Protein AF-A0A3A4XNM7-F1 (afdb_monomer_lite)

Sequence (216 aa):
MWVRCLLYPAILFLLSFQPPPALSQSRPKYLTEPGVKWNNGRLSGELKDVPVSGVLRDLLQGRDFGCTVSGVLPGNISLRFENITSEELIRKIIRNNRYNYTLIVGGADSANGGVAAVSELTIYQGEAIVRFTRVPARIERPLRQSSMTGEPSFNYANDNQAVQTSKAPPADIEQLDQEIKSFIDQMLASGKISREEYQQILAEMNRDKNGPSTSP

pLDDT: mean 73.26, std 18.32, range [37.62, 95.25]

Foldseek 3Di:
DPPPPPPPVVVVVVVVPPPDPPPPLPQLDQCPPPQWDDDPQFIFGWGDFAFLVSLLQNLQDDPFKHKDKDFDDDDTDTDGDDRHHSVRVNVVSCVVVVWDKDWDFDDPCVVVVDDGRTQKIWTDDPPTIMIIGIDGRPPPPPPPPPPDDDDDDDDDPDPPPPPPPPDDDDPDPVVVVVVVLVVLVVCVVVVVDDPVRSVVVVVVVVCVVVDDPPDD

Radius of gyration: 24.98 Å; chains: 1; bounding box: 74×63×69 Å

Structure (mmCIF, N/CA/C/O backbone):
data_AF-A0A3A4XNM7-F1
#
_entry.id   AF-A0A3A4XNM7-F1
#
loop_
_atom_site.group_PDB
_atom_site.id
_atom_site.type_symbol
_atom_site.label_atom_id
_atom_site.label_alt_id
_atom_site.label_comp_id
_atom_site.label_asym_id
_atom_site.label_entity_id
_atom_site.label_seq_id
_atom_site.pdbx_PDB_ins_code
_atom_site.Cartn_x
_atom_site.Cartn_y
_atom_site.Cartn_z
_atom_site.occupancy
_atom_site.B_iso_or_equiv
_atom_site.auth_seq_id
_atom_site.auth_comp_id
_atom_site.auth_asym_id
_atom_site.auth_atom_id
_atom_site.pdbx_PDB_model_num
ATOM 1 N N . MET A 1 1 ? -56.415 5.582 -29.178 1.00 51.69 1 MET A N 1
ATOM 2 C CA . MET A 1 1 ? -55.905 5.003 -27.912 1.00 51.69 1 MET A CA 1
ATOM 3 C C . MET A 1 1 ? -54.624 4.171 -28.128 1.00 51.69 1 MET A C 1
ATOM 5 O O . MET A 1 1 ? -54.488 3.117 -27.534 1.00 51.69 1 MET A O 1
ATOM 9 N N . TRP A 1 2 ? -53.674 4.637 -28.961 1.00 51.91 2 TRP A N 1
ATOM 10 C CA . TRP A 1 2 ? -52.520 3.832 -29.431 1.00 51.91 2 TRP A CA 1
ATOM 11 C C . TRP A 1 2 ? -51.164 4.574 -29.399 1.00 51.91 2 TRP A C 1
ATOM 13 O O . TRP A 1 2 ? -50.185 4.103 -29.958 1.00 51.91 2 TRP A O 1
ATOM 23 N N . VAL A 1 3 ? -51.075 5.736 -28.741 1.00 52.75 3 VAL A N 1
ATOM 24 C CA . VAL A 1 3 ? -49.868 6.600 -28.796 1.00 52.75 3 VAL A CA 1
ATOM 25 C C . VAL A 1 3 ? -48.982 6.473 -27.541 1.00 52.75 3 VAL A C 1
ATOM 27 O O . VAL A 1 3 ? -47.909 7.056 -27.467 1.00 52.75 3 VAL A O 1
ATOM 30 N N . ARG A 1 4 ? -49.374 5.671 -26.540 1.00 51.44 4 ARG A N 1
ATOM 31 C CA . ARG A 1 4 ? -48.647 5.573 -25.255 1.00 51.44 4 ARG A CA 1
ATOM 32 C C . ARG A 1 4 ? -47.656 4.406 -25.139 1.00 51.44 4 ARG A C 1
ATOM 34 O O . ARG A 1 4 ? -46.969 4.320 -24.130 1.00 51.44 4 ARG A O 1
ATOM 41 N N . CYS A 1 5 ? -47.526 3.549 -26.153 1.00 53.94 5 CYS A N 1
ATOM 42 C CA . CYS A 1 5 ? -46.684 2.343 -26.066 1.00 53.94 5 CYS A CA 1
ATOM 43 C C . CYS A 1 5 ? -45.264 2.483 -26.643 1.00 53.94 5 CYS A C 1
ATOM 45 O O . CYS A 1 5 ? -44.467 1.568 -26.475 1.00 53.94 5 CYS A O 1
ATOM 47 N N . LEU A 1 6 ? -44.909 3.606 -27.280 1.00 53.19 6 LEU A N 1
ATOM 48 C CA . LEU A 1 6 ? -43.597 3.762 -27.937 1.00 53.19 6 LEU A CA 1
ATOM 49 C C . LEU A 1 6 ? -42.540 4.521 -27.115 1.00 53.19 6 LEU A C 1
ATOM 51 O O . LEU A 1 6 ? -41.390 4.594 -27.533 1.00 53.19 6 LEU A O 1
ATOM 55 N N . LEU A 1 7 ? -42.883 5.049 -25.935 1.00 55.75 7 LEU A N 1
ATOM 56 C CA . LEU A 1 7 ? -41.939 5.811 -25.099 1.00 55.75 7 LEU A CA 1
ATOM 57 C C . LEU A 1 7 ? -41.065 4.943 -24.176 1.00 55.75 7 LEU A C 1
ATOM 59 O O . LEU A 1 7 ? -40.002 5.383 -23.752 1.00 55.75 7 LEU A O 1
ATOM 63 N N . TYR A 1 8 ? -41.468 3.702 -23.891 1.00 61.66 8 TYR A N 1
ATOM 64 C CA . TYR A 1 8 ? -40.731 2.817 -22.981 1.00 61.66 8 TYR A CA 1
ATOM 65 C C . TYR A 1 8 ? -39.382 2.280 -23.508 1.00 61.66 8 TYR A C 1
ATOM 67 O O . TYR A 1 8 ? -38.420 2.291 -22.737 1.00 61.66 8 TYR A O 1
ATOM 75 N N . PRO A 1 9 ? -39.234 1.847 -24.778 1.00 66.69 9 PRO A N 1
ATOM 76 C CA . PRO A 1 9 ? -37.955 1.293 -25.233 1.00 66.69 9 PRO A CA 1
ATOM 77 C C . PRO A 1 9 ? -36.853 2.357 -25.357 1.00 66.69 9 PRO A C 1
ATOM 79 O O . PRO A 1 9 ? -35.683 2.054 -25.138 1.00 66.69 9 PRO A O 1
ATOM 82 N N . ALA A 1 10 ? -37.212 3.617 -25.630 1.00 62.28 10 ALA A N 1
ATOM 83 C CA . ALA A 1 10 ? -36.247 4.713 -25.732 1.00 62.28 10 ALA A CA 1
ATOM 84 C C . ALA A 1 10 ? -35.588 5.054 -24.380 1.00 62.28 10 ALA A C 1
ATOM 86 O O . ALA A 1 10 ? -34.398 5.359 -24.330 1.00 62.28 10 ALA A O 1
ATOM 87 N N . ILE A 1 11 ? -36.335 4.953 -23.275 1.00 68.31 11 ILE A N 1
ATOM 88 C CA . ILE A 1 11 ? -35.819 5.229 -21.924 1.00 68.31 11 ILE A CA 1
ATOM 89 C C . ILE A 1 11 ? -34.901 4.093 -21.443 1.00 68.31 11 ILE A C 1
ATOM 91 O O . ILE A 1 11 ? -33.865 4.359 -20.834 1.00 68.31 11 ILE A O 1
ATOM 95 N N . LEU A 1 12 ? -35.222 2.835 -21.768 1.00 66.06 12 LEU A N 1
ATOM 96 C CA . LEU A 1 12 ? -34.361 1.686 -21.453 1.00 66.06 12 LEU A CA 1
ATOM 97 C C . LEU A 1 12 ? -33.025 1.728 -22.212 1.00 66.06 12 LEU A C 1
ATOM 99 O O . LEU A 1 12 ? -31.990 1.413 -21.630 1.00 66.06 12 LEU A O 1
ATOM 103 N N . PHE A 1 13 ? -33.022 2.187 -23.468 1.00 67.50 13 PHE A N 1
ATOM 104 C CA . PHE A 1 13 ? -31.788 2.341 -24.248 1.00 67.50 13 PHE A CA 1
ATOM 105 C C . PHE A 1 13 ? -30.878 3.463 -23.706 1.00 67.50 13 PHE A C 1
ATOM 107 O O . PHE A 1 13 ? -29.655 3.321 -23.676 1.00 67.50 13 PHE A O 1
ATOM 114 N N . LEU A 1 14 ? -31.461 4.551 -23.190 1.00 61.03 14 LEU A N 1
ATOM 115 C CA . LEU A 1 14 ? -30.715 5.633 -22.531 1.00 61.03 14 LEU A CA 1
ATOM 116 C C . LEU A 1 14 ? -30.108 5.212 -21.181 1.00 61.03 14 LEU A C 1
ATOM 118 O O . LEU A 1 14 ? -29.030 5.685 -20.831 1.00 61.03 14 LEU A O 1
ATOM 122 N N . LEU A 1 15 ? -30.743 4.290 -20.450 1.00 57.72 15 LEU A N 1
ATOM 123 C CA . LEU A 1 15 ? -30.201 3.752 -19.193 1.00 57.72 15 LEU A CA 1
ATOM 124 C C . LEU A 1 15 ? -29.065 2.738 -19.405 1.00 57.72 15 LEU A C 1
ATOM 126 O O . LEU A 1 15 ? -28.211 2.606 -18.532 1.00 57.72 15 LEU A O 1
ATOM 130 N N . SER A 1 16 ? -28.999 2.065 -20.560 1.00 60.78 16 SER A N 1
ATOM 131 C CA . SER A 1 16 ? -27.875 1.170 -20.892 1.00 60.78 16 SER A CA 1
ATOM 132 C C . SER A 1 16 ? -26.581 1.896 -21.279 1.00 60.78 16 SER A C 1
ATOM 134 O O . SER A 1 16 ? -25.519 1.282 -21.292 1.00 60.78 16 SER A O 1
ATOM 136 N N . PHE A 1 17 ? -26.651 3.204 -21.546 1.00 55.28 17 PHE A N 1
ATOM 137 C CA . PHE A 1 17 ? -25.495 4.063 -21.815 1.00 55.28 17 PHE A CA 1
ATOM 138 C C . PHE A 1 17 ? -25.026 4.807 -20.557 1.00 55.28 17 PHE A C 1
ATOM 140 O O . PHE A 1 17 ? -24.611 5.963 -20.629 1.00 55.28 17 PHE A O 1
ATOM 147 N N . GLN A 1 18 ? -25.060 4.167 -19.385 1.00 57.34 18 GLN A N 1
ATOM 148 C CA . GLN A 1 18 ? -24.219 4.661 -18.300 1.00 57.34 18 GLN A CA 1
ATOM 149 C C . GLN A 1 18 ? -22.763 4.402 -18.702 1.00 57.34 18 GLN A C 1
ATOM 151 O O . GLN A 1 18 ? -22.382 3.236 -18.846 1.00 57.34 18 GLN A O 1
ATOM 156 N N . PRO A 1 19 ? -21.946 5.449 -18.937 1.00 55.34 19 PRO A N 1
ATOM 157 C CA . PRO A 1 19 ? -20.526 5.238 -19.144 1.00 55.34 19 PRO A CA 1
ATOM 158 C C . PRO A 1 19 ? -19.999 4.453 -17.937 1.00 55.34 19 PRO A C 1
ATOM 160 O O . PRO A 1 19 ? -20.426 4.736 -16.809 1.00 55.34 19 PRO A O 1
ATOM 163 N N . PRO A 1 20 ? -19.113 3.458 -18.143 1.00 55.62 20 PRO A N 1
ATOM 164 C CA . PRO A 1 20 ? -18.483 2.772 -17.026 1.00 55.62 20 PRO A CA 1
ATOM 165 C C . PRO A 1 20 ? -17.928 3.846 -16.089 1.00 55.62 20 PRO A C 1
ATOM 167 O O . PRO A 1 20 ? -17.399 4.843 -16.596 1.00 55.62 20 PRO A O 1
ATOM 170 N N . PRO A 1 21 ? -18.096 3.704 -14.760 1.00 52.91 21 PRO A N 1
ATOM 171 C CA . PRO A 1 21 ? -17.616 4.700 -13.820 1.00 52.91 21 PRO A CA 1
ATOM 172 C C . PRO A 1 21 ? -16.164 4.957 -14.177 1.00 52.91 21 PRO A C 1
ATOM 174 O O . PRO A 1 21 ? -15.343 4.037 -14.124 1.00 52.91 21 PRO A O 1
ATOM 177 N N . ALA A 1 22 ? -15.883 6.176 -14.647 1.00 45.38 22 ALA A N 1
ATOM 178 C CA . ALA A 1 22 ? -14.532 6.565 -14.976 1.00 45.38 22 ALA A CA 1
ATOM 179 C C . ALA A 1 22 ? -13.716 6.208 -13.740 1.00 45.38 22 ALA A C 1
ATOM 181 O O . ALA A 1 22 ? -14.057 6.647 -12.636 1.00 45.38 22 ALA A O 1
ATOM 182 N N . LEU A 1 23 ? -12.715 5.340 -13.909 1.00 44.72 23 LEU A N 1
ATOM 183 C CA . LEU A 1 23 ? -11.702 5.106 -12.895 1.00 44.72 23 LEU A CA 1
ATOM 184 C C . LEU A 1 23 ? -11.065 6.471 -12.677 1.00 44.72 23 LEU A C 1
ATOM 186 O O . LEU A 1 23 ? -10.155 6.867 -13.400 1.00 44.72 23 LEU A O 1
ATOM 190 N N . SER A 1 24 ? -11.647 7.233 -11.752 1.00 43.12 24 SER A N 1
ATOM 191 C CA . SER A 1 24 ? -11.157 8.513 -11.302 1.00 43.12 24 SER A CA 1
ATOM 192 C C . SER A 1 24 ? -9.775 8.201 -10.778 1.00 43.12 24 SER A C 1
ATOM 194 O O . SER A 1 24 ? -9.617 7.647 -9.689 1.00 43.12 24 SER A O 1
ATOM 196 N N . GLN A 1 25 ? -8.774 8.453 -11.617 1.00 50.94 25 GLN A N 1
ATOM 197 C CA . GLN A 1 25 ? -7.388 8.491 -11.210 1.00 50.94 25 GLN A CA 1
ATOM 198 C C . GLN A 1 25 ? -7.314 9.672 -10.249 1.00 50.94 25 GLN A C 1
ATOM 200 O O . GLN A 1 25 ? -7.056 10.807 -10.651 1.00 50.94 25 GLN A O 1
ATOM 205 N N . SER A 1 26 ? -7.674 9.427 -8.986 1.00 55.38 26 SER A N 1
ATOM 206 C CA . SER A 1 26 ? -7.641 10.439 -7.948 1.00 55.38 26 SER A CA 1
ATOM 207 C C . SER A 1 26 ? -6.203 10.901 -7.887 1.00 55.38 26 SER A C 1
ATOM 209 O O . SER A 1 26 ? -5.325 10.101 -7.571 1.00 55.38 26 SER A O 1
ATOM 211 N N . ARG A 1 27 ? -5.933 12.149 -8.273 1.00 62.84 27 ARG A N 1
ATOM 212 C CA . ARG A 1 27 ? -4.597 12.714 -8.090 1.00 62.84 27 ARG A CA 1
ATOM 213 C C . ARG A 1 27 ? -4.211 12.525 -6.619 1.00 62.84 27 ARG A C 1
ATOM 215 O O . ARG A 1 27 ? -5.101 12.688 -5.776 1.00 62.84 27 ARG A O 1
ATOM 222 N N . PRO A 1 28 ? -2.948 12.170 -6.322 1.00 70.44 28 PRO A N 1
ATOM 223 C CA . PRO A 1 28 ? -2.504 12.017 -4.944 1.00 70.44 28 PRO A CA 1
ATOM 224 C C . PRO A 1 28 ? -2.854 13.304 -4.211 1.00 70.44 28 PRO A C 1
ATOM 226 O O . PRO A 1 28 ? -2.508 14.376 -4.693 1.00 70.44 28 PRO A O 1
ATOM 229 N N . LYS A 1 29 ? -3.646 13.210 -3.145 1.00 81.62 29 LYS A N 1
ATOM 230 C CA . LYS A 1 29 ? -4.265 14.378 -2.503 1.00 81.62 29 LYS A CA 1
ATOM 231 C C . LYS A 1 29 ? -3.361 14.954 -1.420 1.00 81.62 29 LYS A C 1
ATOM 233 O O . LYS A 1 29 ? -3.251 16.168 -1.286 1.00 81.62 29 LYS A O 1
ATOM 238 N N . TYR A 1 30 ? -2.719 14.071 -0.669 1.00 83.94 30 TYR A N 1
ATOM 239 C CA . TYR A 1 30 ? -1.989 14.364 0.556 1.00 83.94 30 TYR A CA 1
ATOM 240 C C . TYR A 1 30 ? -0.495 14.582 0.302 1.00 83.94 30 TYR A C 1
ATOM 242 O O . TYR A 1 30 ? 0.150 15.349 1.009 1.00 83.94 30 TYR A O 1
ATOM 250 N N . LEU A 1 31 ? 0.065 13.959 -0.741 1.00 82.88 31 LEU A N 1
ATOM 251 C CA . LEU A 1 31 ? 1.466 14.171 -1.140 1.00 82.88 31 LEU A CA 1
ATOM 252 C C . LEU A 1 31 ? 1.678 15.367 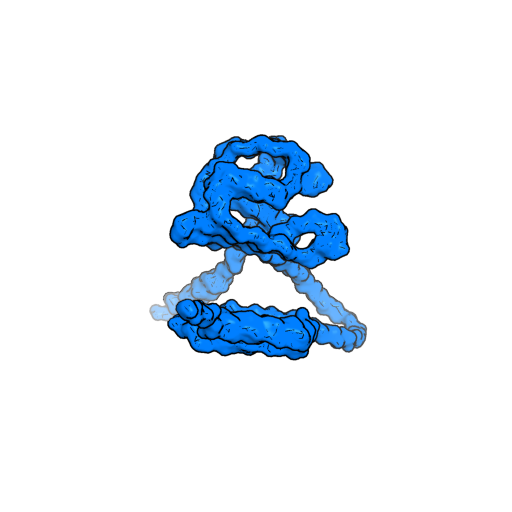-2.083 1.00 82.88 31 LEU A C 1
ATOM 254 O O . LEU A 1 31 ? 2.819 15.669 -2.428 1.00 82.88 31 LEU A O 1
ATOM 258 N N . THR A 1 32 ? 0.605 16.034 -2.516 1.00 77.69 32 THR A N 1
ATOM 259 C CA . THR A 1 32 ? 0.660 17.273 -3.319 1.00 77.69 32 THR A CA 1
ATOM 260 C C . THR A 1 32 ? 0.454 18.541 -2.500 1.00 77.69 32 THR A C 1
ATOM 262 O O . THR A 1 32 ? 0.451 19.637 -3.061 1.00 77.69 32 THR A O 1
ATOM 265 N N . GLU A 1 33 ? 0.248 18.421 -1.189 1.00 74.31 33 GLU A N 1
ATOM 266 C CA . GLU A 1 33 ? 0.142 19.586 -0.317 1.00 74.31 33 GLU A CA 1
ATOM 267 C C . GLU A 1 33 ? 1.462 20.382 -0.313 1.00 74.31 33 GLU A C 1
ATOM 269 O O . GLU A 1 33 ? 2.540 19.791 -0.416 1.00 74.31 33 GLU A O 1
ATOM 274 N N . PRO A 1 34 ? 1.420 21.722 -0.163 1.00 67.12 34 PRO A N 1
ATOM 275 C CA . PRO A 1 34 ? 2.598 22.594 -0.279 1.00 67.12 34 PRO A CA 1
ATOM 276 C C . PRO A 1 34 ? 3.739 22.268 0.708 1.00 67.12 34 PRO A C 1
ATOM 278 O O . PRO A 1 34 ? 4.852 22.774 0.554 1.00 67.12 34 PRO A O 1
ATOM 281 N N . GLY A 1 35 ? 3.479 21.424 1.711 1.00 79.62 35 GLY A N 1
ATOM 282 C CA . GLY A 1 35 ? 4.457 20.941 2.684 1.00 79.62 35 GLY A CA 1
ATOM 283 C C . GLY A 1 35 ? 5.289 19.730 2.246 1.00 79.62 35 GLY A C 1
ATOM 284 O O . GLY A 1 35 ? 6.264 19.424 2.931 1.00 79.62 35 GLY A O 1
ATOM 285 N N . VAL A 1 36 ? 4.956 19.050 1.141 1.00 87.44 36 VAL A N 1
ATOM 286 C CA . VAL A 1 36 ? 5.667 17.845 0.675 1.00 87.44 36 VAL A CA 1
ATOM 287 C C . VAL A 1 36 ? 6.382 18.126 -0.645 1.00 87.44 36 VAL A C 1
ATOM 289 O O . VAL A 1 36 ? 5.785 18.558 -1.627 1.00 87.44 36 VAL A O 1
ATOM 292 N N . LYS A 1 37 ? 7.693 17.877 -0.675 1.00 90.06 37 LYS A N 1
ATOM 293 C CA . LYS A 1 37 ? 8.552 18.080 -1.845 1.00 90.06 37 LYS A CA 1
ATOM 294 C C . LYS A 1 37 ? 9.144 16.758 -2.308 1.00 90.06 37 LYS A C 1
ATOM 296 O O . LYS A 1 37 ? 9.677 15.994 -1.504 1.00 90.06 37 LYS A O 1
ATOM 301 N N . TRP A 1 38 ? 9.097 16.545 -3.618 1.00 86.00 38 TRP A N 1
ATOM 302 C CA . TRP A 1 38 ? 9.777 15.450 -4.300 1.00 86.00 38 TRP A CA 1
ATOM 303 C C . TRP A 1 38 ? 11.092 15.945 -4.895 1.00 86.00 38 TRP A C 1
ATOM 305 O O . TRP A 1 38 ? 11.098 16.879 -5.694 1.00 86.00 38 TRP A O 1
ATOM 315 N N . ASN A 1 39 ? 12.201 15.310 -4.527 1.00 86.50 39 ASN A N 1
ATOM 316 C CA . ASN A 1 39 ? 13.520 15.583 -5.084 1.00 86.50 39 ASN A CA 1
ATOM 317 C C . ASN A 1 39 ? 14.234 14.259 -5.374 1.00 86.50 39 ASN A C 1
ATOM 319 O O . ASN A 1 39 ? 14.470 13.478 -4.457 1.00 86.50 39 ASN A O 1
ATOM 323 N N . ASN A 1 40 ? 14.554 13.988 -6.643 1.00 85.69 40 ASN A N 1
ATOM 324 C CA . ASN A 1 40 ? 15.271 12.780 -7.075 1.00 85.69 40 ASN A CA 1
ATOM 325 C C . ASN A 1 40 ? 14.665 11.463 -6.542 1.00 85.69 40 ASN A C 1
ATOM 327 O O . ASN A 1 40 ? 15.377 10.589 -6.054 1.00 85.69 40 ASN A O 1
ATOM 331 N N . GLY A 1 41 ? 13.333 11.339 -6.581 1.00 82.25 41 GLY A N 1
ATOM 332 C CA . GLY A 1 41 ? 12.624 10.155 -6.073 1.00 82.25 41 GLY A CA 1
ATOM 333 C C . GLY A 1 41 ? 12.578 10.040 -4.544 1.00 82.25 41 GLY A C 1
ATOM 334 O O . GLY A 1 41 ? 12.110 9.029 -4.023 1.00 82.25 41 GLY A O 1
ATOM 335 N N . ARG A 1 42 ? 13.041 11.065 -3.822 1.00 89.50 42 ARG A N 1
ATOM 336 C CA . ARG A 1 42 ? 12.968 11.172 -2.366 1.00 89.50 42 ARG A CA 1
ATOM 337 C C . ARG A 1 42 ? 11.985 12.256 -1.945 1.00 89.50 42 ARG A C 1
ATOM 339 O O . ARG A 1 42 ? 11.752 13.232 -2.657 1.00 89.50 42 ARG A O 1
ATOM 346 N N . LEU A 1 43 ? 11.418 12.059 -0.769 1.00 91.00 43 LEU A N 1
ATOM 347 C CA . LEU A 1 43 ? 10.360 12.844 -0.163 1.00 91.00 43 LEU A CA 1
ATOM 348 C C . LEU A 1 43 ? 10.917 13.620 1.032 1.00 91.00 43 LEU A C 1
ATOM 350 O O . LEU A 1 43 ? 11.598 13.058 1.891 1.00 91.00 43 LEU A O 1
ATOM 354 N N . SER A 1 44 ? 10.580 14.901 1.117 1.00 94.12 44 SER A N 1
ATOM 355 C CA . SER A 1 44 ? 10.835 15.739 2.292 1.00 94.12 44 SER A CA 1
ATOM 356 C C . SER A 1 44 ? 9.587 16.541 2.615 1.00 94.12 44 SER A C 1
ATOM 358 O O . SER A 1 44 ? 8.987 17.124 1.713 1.00 94.12 44 SER A O 1
ATOM 360 N N . GLY A 1 45 ? 9.198 16.595 3.883 1.00 94.12 45 GLY A N 1
ATOM 361 C CA . GLY A 1 45 ? 8.008 17.326 4.288 1.00 94.12 45 GLY A CA 1
ATOM 362 C C . GLY A 1 45 ? 7.482 16.962 5.665 1.00 94.12 45 GLY A C 1
ATOM 363 O O . GLY A 1 45 ? 8.137 16.302 6.477 1.00 94.12 45 GLY A O 1
ATOM 364 N N . GLU A 1 46 ? 6.268 17.426 5.920 1.00 94.38 46 GLU A N 1
ATOM 365 C CA . GLU A 1 46 ? 5.531 17.160 7.145 1.00 94.38 46 GLU A CA 1
ATOM 366 C C . GLU A 1 46 ? 4.071 16.855 6.804 1.00 94.38 46 GLU A C 1
ATOM 368 O O . GLU A 1 46 ? 3.442 17.584 6.042 1.00 94.38 46 GLU A O 1
ATOM 373 N N . LEU A 1 47 ? 3.548 15.775 7.378 1.00 93.56 47 LEU A N 1
ATOM 374 C CA . LEU A 1 47 ? 2.131 15.426 7.367 1.00 93.56 47 LEU A CA 1
ATOM 375 C C . LEU A 1 47 ? 1.557 15.768 8.741 1.00 93.56 47 LEU A C 1
ATOM 377 O O . LEU A 1 47 ? 2.181 15.439 9.753 1.00 93.56 47 LEU A O 1
ATOM 381 N N . LYS A 1 48 ? 0.389 16.414 8.782 1.00 94.06 48 LYS A N 1
ATOM 382 C CA . LYS A 1 48 ? -0.309 16.788 10.021 1.00 94.06 48 LYS A CA 1
ATOM 383 C C . LYS A 1 48 ? -1.739 16.275 9.990 1.00 94.06 48 LYS A C 1
ATOM 385 O O . LYS A 1 48 ? -2.519 16.722 9.160 1.00 94.06 48 LYS A O 1
ATOM 390 N N . ASP A 1 49 ? -2.049 15.364 10.906 1.00 94.25 49 ASP A N 1
ATOM 391 C CA . ASP A 1 49 ? -3.387 14.803 11.111 1.00 94.25 49 ASP A CA 1
ATOM 3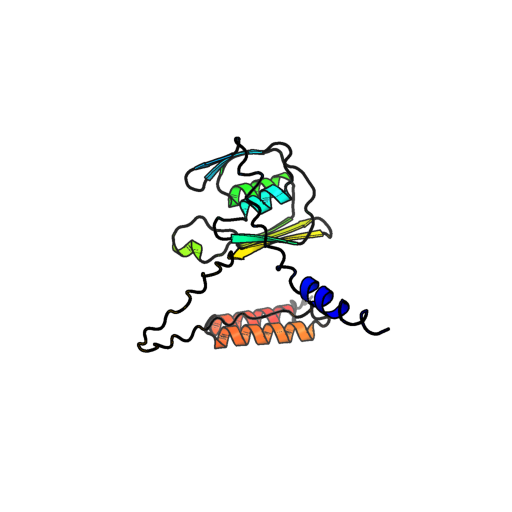92 C C . ASP A 1 49 ? -4.038 14.260 9.824 1.00 94.25 49 ASP A C 1
ATOM 394 O O . ASP A 1 49 ? -5.190 14.534 9.495 1.00 94.25 49 ASP A O 1
ATOM 398 N N . VAL A 1 50 ? -3.264 13.489 9.057 1.00 93.38 50 VAL A N 1
ATOM 399 C CA . VAL A 1 50 ? -3.686 12.984 7.744 1.00 93.38 50 VAL A CA 1
ATOM 400 C C . VAL A 1 50 ? -4.126 11.523 7.852 1.00 93.38 50 VAL A C 1
ATOM 402 O O . VAL A 1 50 ? -3.413 10.742 8.483 1.00 93.38 50 VAL A O 1
ATOM 405 N N . PRO A 1 51 ? -5.237 11.094 7.219 1.00 94.44 51 PRO A N 1
ATOM 406 C CA . PRO A 1 51 ? -5.662 9.697 7.255 1.00 94.44 51 PRO A CA 1
ATOM 407 C C . PRO A 1 51 ? -4.606 8.767 6.649 1.00 94.44 51 PRO A C 1
ATOM 409 O O . PRO A 1 51 ? -4.183 8.943 5.502 1.00 94.44 51 PRO A O 1
ATOM 412 N N . VAL A 1 52 ? -4.221 7.729 7.397 1.00 94.31 52 VAL A N 1
ATOM 413 C CA . VAL A 1 52 ? -3.148 6.799 7.004 1.00 94.31 52 VAL A CA 1
ATOM 414 C C . VAL A 1 52 ? -3.459 6.108 5.677 1.00 94.31 52 VAL A C 1
ATOM 416 O O . VAL A 1 52 ? -2.588 5.994 4.815 1.00 94.31 52 VAL A O 1
ATOM 419 N N . SER A 1 53 ? -4.711 5.686 5.484 1.00 92.56 53 SER A N 1
ATOM 420 C CA . SER A 1 53 ? -5.177 5.056 4.242 1.00 92.56 53 SER A CA 1
ATOM 421 C C . SER A 1 53 ? -4.957 5.936 3.011 1.00 92.56 53 SER A C 1
ATOM 423 O O . SER A 1 53 ? -4.578 5.431 1.955 1.00 92.56 53 SER A O 1
ATOM 425 N N . GLY A 1 54 ? -5.167 7.246 3.155 1.00 91.38 54 GLY A N 1
ATOM 426 C CA . GLY A 1 54 ? -4.961 8.229 2.100 1.00 91.38 54 GLY A CA 1
ATOM 427 C C . GLY A 1 54 ? -3.489 8.376 1.740 1.00 91.38 54 GLY A C 1
ATOM 428 O O . GLY A 1 54 ? -3.132 8.291 0.569 1.00 91.38 54 GLY A O 1
ATOM 429 N N . VAL A 1 55 ? -2.624 8.506 2.748 1.00 92.56 55 VAL A N 1
ATOM 430 C CA . VAL A 1 55 ? -1.173 8.626 2.538 1.00 92.56 55 VAL A CA 1
ATOM 431 C C . VAL A 1 55 ? -0.599 7.363 1.893 1.00 92.56 55 VAL A C 1
ATOM 433 O O . VAL A 1 55 ? 0.170 7.459 0.942 1.00 92.56 55 VAL A O 1
ATOM 436 N N . LEU A 1 56 ? -0.978 6.172 2.369 1.00 92.06 56 LEU A N 1
ATOM 437 C CA . LEU A 1 56 ? -0.501 4.909 1.795 1.00 92.06 56 LEU A CA 1
ATOM 438 C C . LEU A 1 56 ? -0.977 4.718 0.353 1.00 92.06 56 LEU A C 1
ATOM 440 O O . LEU A 1 56 ? -0.197 4.279 -0.489 1.00 92.06 56 LEU A O 1
ATOM 444 N N . ARG A 1 57 ? -2.227 5.091 0.052 1.00 90.38 57 ARG A N 1
ATOM 445 C CA . ARG A 1 57 ? -2.742 5.085 -1.320 1.00 90.38 57 ARG A CA 1
ATOM 446 C C . ARG A 1 57 ? -1.907 5.995 -2.217 1.00 90.38 57 ARG A C 1
ATOM 448 O O . ARG A 1 57 ? -1.460 5.537 -3.261 1.00 90.38 57 ARG A O 1
ATOM 455 N N . ASP A 1 58 ? -1.654 7.229 -1.788 1.00 89.50 58 ASP A N 1
ATOM 456 C CA . ASP A 1 58 ? -0.865 8.198 -2.553 1.00 89.50 58 ASP A CA 1
ATOM 457 C C . ASP A 1 58 ? 0.586 7.736 -2.765 1.00 89.50 58 ASP A C 1
ATOM 459 O O . ASP A 1 58 ? 1.153 7.970 -3.827 1.00 89.50 58 ASP A O 1
ATOM 463 N N . LEU A 1 59 ? 1.193 7.064 -1.778 1.00 88.56 59 LEU A N 1
ATOM 464 C CA . LEU A 1 59 ? 2.563 6.543 -1.884 1.00 88.56 59 LEU A CA 1
ATOM 465 C C . LEU A 1 59 ? 2.683 5.365 -2.853 1.00 88.56 59 LEU A C 1
ATOM 467 O O . LEU A 1 59 ? 3.729 5.192 -3.480 1.00 88.56 59 LEU A O 1
ATOM 471 N N . LEU A 1 60 ? 1.634 4.549 -2.957 1.00 86.56 60 LEU A N 1
ATOM 472 C CA . LEU A 1 60 ? 1.579 3.397 -3.859 1.00 86.56 60 LEU A CA 1
ATOM 473 C C . LEU A 1 60 ? 1.103 3.779 -5.267 1.00 86.56 60 LEU A C 1
ATOM 475 O O . LEU A 1 60 ? 1.399 3.077 -6.240 1.00 86.56 60 LEU A O 1
ATOM 479 N N . GLN A 1 61 ? 0.393 4.900 -5.389 1.00 81.44 61 GLN A N 1
ATOM 480 C CA . GLN A 1 61 ? -0.043 5.455 -6.659 1.00 81.44 61 GLN A CA 1
ATOM 481 C C . GLN A 1 61 ? 1.148 6.108 -7.379 1.00 81.44 61 GLN A C 1
ATOM 483 O O . GLN A 1 61 ? 1.591 7.208 -7.062 1.00 81.44 61 GLN A O 1
ATOM 488 N N . GLY A 1 62 ? 1.704 5.391 -8.357 1.00 69.19 62 GLY A N 1
ATOM 489 C CA . GLY A 1 62 ? 2.758 5.909 -9.232 1.00 69.19 62 GLY A CA 1
ATOM 490 C C . GLY A 1 62 ? 2.187 6.728 -10.392 1.00 69.19 62 GLY A C 1
ATOM 491 O O . GLY A 1 62 ? 0.980 6.725 -10.620 1.00 69.19 62 GLY A O 1
ATOM 492 N N . ARG A 1 63 ? 3.058 7.376 -11.184 1.00 62.31 63 ARG A N 1
ATOM 493 C CA . ARG A 1 63 ? 2.639 8.064 -12.427 1.00 62.31 63 ARG A CA 1
ATOM 494 C C . ARG A 1 63 ? 1.853 7.146 -13.366 1.00 62.31 63 ARG A C 1
ATOM 496 O O . ARG A 1 63 ? 0.857 7.580 -13.929 1.00 62.31 63 ARG A O 1
ATOM 503 N N . ASP A 1 64 ? 2.273 5.888 -13.461 1.00 67.19 64 ASP A N 1
ATOM 504 C CA . ASP A 1 64 ? 1.733 4.916 -14.419 1.00 67.19 64 ASP A CA 1
ATOM 505 C C . ASP A 1 64 ? 0.936 3.794 -13.743 1.00 67.19 64 ASP A C 1
ATOM 507 O O . ASP A 1 64 ? 0.680 2.745 -14.334 1.00 67.19 64 ASP A O 1
ATOM 511 N N . PHE A 1 65 ? 0.564 3.978 -12.475 1.00 71.12 65 PHE A N 1
ATOM 512 C CA . PHE A 1 65 ? -0.015 2.909 -11.674 1.00 71.12 65 PHE A CA 1
ATOM 513 C C . PHE A 1 65 ? -1.148 3.411 -10.788 1.00 71.12 65 PHE A C 1
ATOM 515 O O . PHE A 1 65 ? -0.990 4.360 -10.023 1.00 71.12 65 PHE A O 1
ATOM 522 N N . GLY A 1 66 ? -2.284 2.724 -10.864 1.00 76.38 66 GLY A N 1
ATOM 523 C CA . GLY A 1 66 ? -3.372 2.864 -9.909 1.00 76.38 66 GLY A CA 1
ATOM 524 C C . GLY A 1 66 ? -3.120 2.045 -8.645 1.00 76.38 66 GLY A C 1
ATOM 525 O O . GLY A 1 66 ? -2.263 1.161 -8.606 1.00 76.38 66 GLY A O 1
ATOM 526 N N . CYS A 1 67 ? -3.912 2.315 -7.614 1.00 80.31 67 CYS A N 1
ATOM 527 C CA . CYS A 1 67 ? -3.939 1.531 -6.388 1.00 80.31 67 CYS A CA 1
ATOM 528 C C . CYS A 1 67 ? -5.384 1.119 -6.100 1.00 80.31 67 CYS A C 1
ATOM 530 O O . CYS A 1 67 ? -6.280 1.964 -6.061 1.00 80.31 67 CYS A O 1
ATOM 532 N N . THR A 1 68 ? -5.610 -0.178 -5.910 1.00 81.94 68 THR A N 1
ATOM 533 C CA . THR A 1 68 ? -6.883 -0.698 -5.400 1.00 81.94 68 THR A CA 1
ATOM 534 C C . THR A 1 68 ? -6.738 -0.956 -3.909 1.00 81.94 68 THR A C 1
ATOM 536 O O . THR A 1 68 ? -5.724 -1.501 -3.478 1.00 81.94 68 THR A O 1
ATOM 539 N N . VAL A 1 69 ? -7.725 -0.520 -3.124 1.00 85.19 69 VAL A N 1
ATOM 540 C CA . VAL A 1 69 ? -7.736 -0.686 -1.667 1.00 85.19 69 VAL A CA 1
ATOM 541 C C . VAL A 1 69 ? -8.939 -1.534 -1.290 1.00 85.19 69 VAL A C 1
ATOM 543 O O . VAL A 1 69 ? -10.073 -1.127 -1.536 1.00 85.19 69 VAL A O 1
ATOM 546 N N . SER A 1 70 ? -8.693 -2.697 -0.696 1.00 85.19 70 SER A N 1
ATOM 547 C CA . SER A 1 70 ? -9.727 -3.545 -0.102 1.00 85.19 70 SER A CA 1
ATOM 548 C C . SER A 1 70 ? -9.644 -3.421 1.412 1.00 85.19 70 SER A C 1
ATOM 550 O O . SER A 1 70 ? -8.596 -3.732 1.966 1.00 85.19 70 SER A O 1
ATOM 552 N N . GLY A 1 71 ? -10.715 -2.972 2.069 1.00 84.94 71 GLY A N 1
ATOM 553 C CA . GLY A 1 71 ? -10.775 -2.769 3.522 1.00 84.94 71 GLY A CA 1
ATOM 554 C C . GLY A 1 71 ? -10.696 -1.301 3.958 1.00 84.94 71 GLY A C 1
ATOM 555 O O . GLY A 1 71 ? -10.503 -0.392 3.148 1.00 84.94 71 GLY A O 1
ATOM 556 N N . VAL A 1 72 ? -10.867 -1.068 5.261 1.00 87.12 72 VAL A N 1
ATOM 557 C CA . VAL A 1 72 ? -10.813 0.263 5.884 1.00 87.12 72 VAL A CA 1
ATOM 558 C C . VAL A 1 72 ? -9.668 0.284 6.886 1.00 87.12 72 VAL A C 1
ATOM 560 O O . VAL A 1 72 ? -9.661 -0.504 7.826 1.00 87.12 72 VAL A O 1
ATOM 563 N N . LEU A 1 73 ? -8.711 1.192 6.689 1.00 88.88 73 LEU A N 1
ATOM 564 C CA . LEU A 1 73 ? -7.607 1.400 7.624 1.00 88.88 73 LEU A CA 1
ATOM 565 C C . LEU A 1 73 ? -7.894 2.644 8.480 1.00 88.88 73 LEU A C 1
ATOM 567 O O . LEU A 1 73 ? -7.846 3.758 7.940 1.00 88.88 73 LEU A O 1
ATOM 571 N N . PRO A 1 74 ? -8.223 2.479 9.773 1.00 88.88 74 PRO A N 1
ATOM 572 C CA . PRO A 1 74 ? -8.464 3.592 10.677 1.00 88.88 74 PRO A CA 1
ATOM 573 C C . PRO A 1 74 ? -7.153 4.259 11.100 1.00 88.88 74 PRO A C 1
ATOM 575 O O . PRO A 1 74 ? -6.112 3.609 11.206 1.00 88.88 74 PRO A O 1
ATOM 578 N N . GLY A 1 75 ? -7.241 5.546 11.425 1.00 91.19 75 GLY A N 1
ATOM 579 C CA . GLY A 1 75 ? -6.157 6.304 12.040 1.00 91.19 75 GLY A CA 1
ATOM 580 C C . GLY A 1 75 ? -5.667 7.467 11.187 1.00 91.19 75 GLY A C 1
ATOM 581 O O . GLY A 1 75 ? -5.692 7.430 9.953 1.00 91.19 75 GLY A O 1
ATOM 582 N N . ASN A 1 76 ? -5.182 8.484 11.891 1.00 95.06 76 ASN A N 1
ATOM 583 C CA . ASN A 1 76 ? -4.498 9.630 11.319 1.00 95.06 76 ASN A CA 1
ATOM 584 C C . ASN A 1 76 ? -3.030 9.597 11.734 1.00 95.06 76 ASN A C 1
ATOM 586 O O . ASN A 1 76 ? -2.674 9.046 12.776 1.00 95.06 76 ASN A O 1
ATOM 590 N N . ILE A 1 77 ? -2.172 10.203 10.923 1.00 94.56 77 ILE A N 1
ATOM 591 C CA . ILE A 1 77 ? -0.751 10.313 11.203 1.00 94.56 77 ILE A CA 1
ATOM 592 C C . ILE A 1 77 ? -0.275 11.755 11.087 1.00 94.56 77 ILE A C 1
ATOM 594 O O . ILE A 1 77 ? -0.623 12.485 10.158 1.00 94.56 77 ILE A O 1
ATOM 598 N N . SER A 1 78 ? 0.587 12.117 12.031 1.00 95.00 78 SER A N 1
ATOM 599 C CA . SER A 1 78 ? 1.402 13.321 11.986 1.00 95.00 78 SER A CA 1
ATOM 600 C C . SER A 1 78 ? 2.861 12.896 11.979 1.00 95.00 78 SER A C 1
ATOM 602 O O . SER A 1 78 ? 3.326 12.268 12.932 1.00 95.00 78 SER A O 1
ATOM 604 N N . LEU A 1 79 ? 3.578 13.161 10.889 1.00 94.31 79 LEU A N 1
ATOM 605 C CA . LEU A 1 79 ? 4.965 12.734 10.758 1.00 94.31 79 LEU A CA 1
ATOM 606 C C . LEU A 1 79 ? 5.789 13.733 9.950 1.00 94.31 79 LEU A C 1
ATOM 608 O O . LEU A 1 79 ? 5.365 14.217 8.905 1.00 94.31 79 LEU A O 1
ATOM 612 N N . ARG A 1 80 ? 7.007 13.997 10.420 1.00 94.88 80 ARG A N 1
ATOM 613 C CA . ARG A 1 80 ? 8.011 14.765 9.684 1.00 94.88 80 ARG A CA 1
ATOM 614 C C . ARG A 1 80 ? 9.056 13.822 9.099 1.00 94.88 80 ARG A C 1
ATOM 616 O O . ARG A 1 80 ? 9.457 12.830 9.726 1.00 94.88 80 ARG A O 1
ATOM 623 N N . PHE A 1 81 ? 9.480 14.106 7.879 1.00 94.25 81 PHE A N 1
ATOM 624 C CA . PHE A 1 81 ? 10.440 13.296 7.146 1.00 94.25 81 PHE A CA 1
ATOM 625 C C . PHE A 1 81 ? 11.298 14.168 6.244 1.00 94.25 81 PHE A C 1
ATOM 627 O O . PHE A 1 81 ? 10.875 15.212 5.755 1.00 94.25 81 PHE A O 1
ATOM 634 N N . GLU A 1 82 ? 12.524 13.719 6.033 1.00 95.25 82 GLU A N 1
ATOM 635 C CA . GLU A 1 82 ? 13.502 14.421 5.228 1.00 95.25 82 GLU A CA 1
ATOM 636 C C . GLU A 1 82 ? 14.268 13.391 4.413 1.00 95.25 82 GLU A C 1
ATOM 638 O O . GLU A 1 82 ? 14.793 12.422 4.961 1.00 95.25 82 GLU A O 1
ATOM 643 N N . ASN A 1 83 ? 14.291 13.600 3.100 1.00 94.50 83 ASN A N 1
ATOM 644 C CA . ASN A 1 83 ? 15.063 12.826 2.142 1.00 94.50 83 ASN A CA 1
ATOM 645 C C . ASN A 1 83 ? 14.807 11.304 2.191 1.00 94.50 83 ASN A C 1
ATOM 647 O O . ASN A 1 83 ? 15.738 10.510 2.043 1.00 94.50 83 ASN A O 1
ATOM 651 N N . ILE A 1 84 ? 13.552 10.897 2.389 1.00 93.12 84 ILE A N 1
ATOM 652 C CA . ILE A 1 84 ? 13.134 9.495 2.550 1.00 93.12 84 ILE A CA 1
ATOM 653 C C . ILE A 1 84 ? 12.577 8.925 1.238 1.00 93.12 84 ILE A C 1
ATOM 655 O O . ILE A 1 84 ? 11.963 9.655 0.464 1.00 93.12 84 ILE A O 1
ATOM 659 N N . THR A 1 85 ? 12.752 7.635 0.958 1.00 90.19 85 THR A N 1
ATOM 660 C CA . THR A 1 85 ? 12.061 6.989 -0.179 1.00 90.19 85 THR A CA 1
ATOM 661 C C . THR A 1 85 ? 10.602 6.662 0.163 1.00 90.19 85 THR A C 1
ATOM 663 O O . THR A 1 85 ? 10.224 6.612 1.336 1.00 90.19 85 THR A O 1
ATOM 666 N N . SER A 1 86 ? 9.756 6.398 -0.840 1.00 88.19 86 SER A N 1
ATOM 667 C CA . SER A 1 86 ? 8.368 5.969 -0.590 1.00 88.19 86 SER A CA 1
ATOM 668 C C . SER A 1 86 ? 8.295 4.693 0.250 1.00 88.19 86 SER A C 1
ATOM 670 O O . SER A 1 86 ? 7.479 4.605 1.162 1.00 88.19 86 SER A O 1
ATOM 672 N N . GLU A 1 87 ? 9.169 3.719 -0.015 1.00 88.88 87 GLU A N 1
ATOM 673 C CA . GLU A 1 87 ? 9.240 2.452 0.722 1.00 88.88 87 GLU A CA 1
ATOM 674 C C . GLU A 1 87 ? 9.612 2.671 2.195 1.00 88.88 87 GLU A C 1
ATOM 676 O O . GLU A 1 87 ? 8.963 2.147 3.104 1.00 88.88 87 GLU A O 1
ATOM 681 N N . GLU A 1 88 ? 10.633 3.490 2.448 1.00 91.81 88 GLU A N 1
ATOM 682 C CA . GLU A 1 88 ? 11.044 3.858 3.802 1.00 91.81 88 GLU A CA 1
ATOM 683 C C . GLU A 1 88 ? 9.936 4.622 4.537 1.00 91.81 88 GLU A C 1
ATOM 685 O O . GLU A 1 88 ? 9.700 4.378 5.723 1.00 91.81 88 GLU A O 1
ATOM 690 N N . LEU A 1 89 ? 9.218 5.510 3.843 1.00 92.50 89 LEU A N 1
ATOM 691 C CA . LEU A 1 89 ? 8.092 6.242 4.412 1.00 92.50 89 LEU A CA 1
ATOM 692 C C . LEU A 1 89 ? 6.925 5.308 4.755 1.00 92.50 89 LEU A C 1
ATOM 694 O O . LEU A 1 89 ? 6.403 5.398 5.864 1.00 92.50 89 LEU A O 1
ATOM 698 N N . I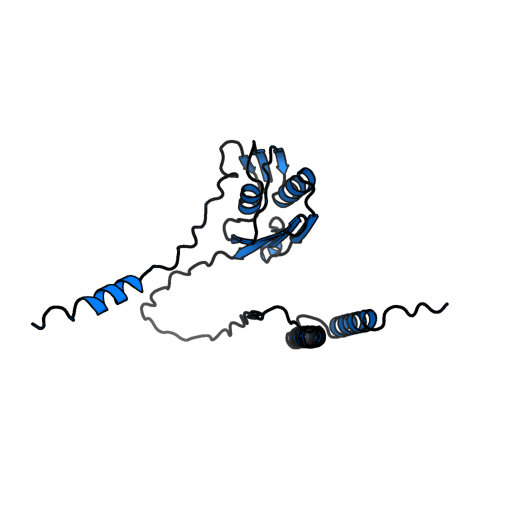LE A 1 90 ? 6.570 4.364 3.876 1.00 92.88 90 ILE A N 1
ATOM 699 C CA . ILE A 1 90 ? 5.571 3.317 4.156 1.00 92.88 90 ILE A CA 1
ATOM 700 C C . ILE A 1 90 ? 5.967 2.543 5.419 1.00 92.88 90 ILE A C 1
ATOM 702 O O . ILE A 1 90 ? 5.174 2.434 6.356 1.00 92.88 90 ILE A O 1
ATOM 706 N N . ARG A 1 91 ? 7.220 2.075 5.504 1.00 93.75 91 ARG A N 1
ATOM 707 C CA . ARG A 1 91 ? 7.731 1.384 6.700 1.00 93.75 91 ARG A CA 1
ATOM 708 C C . ARG A 1 91 ? 7.644 2.257 7.949 1.00 93.75 91 ARG A C 1
ATOM 710 O O . ARG A 1 91 ? 7.281 1.759 9.014 1.00 93.75 91 ARG A O 1
ATOM 717 N N . LYS A 1 92 ? 7.965 3.550 7.841 1.00 95.00 92 LYS A N 1
ATOM 718 C CA . LYS A 1 92 ? 7.892 4.505 8.955 1.00 95.00 92 LYS A CA 1
ATOM 719 C C . LYS A 1 92 ? 6.451 4.690 9.439 1.00 95.00 92 LYS A C 1
ATOM 721 O O . LYS A 1 92 ? 6.218 4.628 10.643 1.00 95.00 92 LYS A O 1
ATOM 726 N N . ILE A 1 93 ? 5.495 4.844 8.521 1.00 94.00 93 ILE A N 1
ATOM 727 C CA . ILE A 1 93 ? 4.056 4.947 8.816 1.00 94.00 93 ILE A CA 1
ATOM 728 C C . ILE A 1 93 ? 3.565 3.687 9.538 1.00 94.00 93 ILE A C 1
ATOM 730 O O . ILE A 1 93 ? 2.903 3.787 10.572 1.00 94.00 93 ILE A O 1
ATOM 734 N N . ILE A 1 94 ? 3.919 2.508 9.024 1.00 93.12 94 ILE A N 1
ATOM 735 C CA . ILE A 1 94 ? 3.489 1.225 9.587 1.00 93.12 94 ILE A CA 1
ATOM 736 C C . ILE A 1 94 ? 4.057 1.014 10.994 1.00 93.12 94 ILE A C 1
ATOM 738 O O . ILE A 1 94 ? 3.308 0.686 11.914 1.00 93.12 94 ILE A O 1
ATOM 742 N N . ARG A 1 95 ? 5.357 1.273 11.191 1.00 93.44 95 ARG A N 1
ATOM 743 C CA . ARG A 1 95 ? 6.006 1.174 12.509 1.00 93.44 95 ARG A CA 1
ATOM 744 C C . ARG A 1 95 ? 5.394 2.134 13.525 1.00 93.44 95 ARG A C 1
ATOM 746 O O . ARG A 1 95 ? 5.169 1.736 14.663 1.00 93.44 95 ARG A O 1
ATOM 753 N N . ASN A 1 96 ? 5.103 3.371 13.118 1.00 93.62 96 ASN A N 1
ATOM 754 C CA . ASN A 1 96 ? 4.532 4.380 14.010 1.00 93.62 96 ASN A CA 1
ATOM 755 C C . ASN A 1 96 ? 3.135 3.990 14.520 1.00 93.62 96 ASN A C 1
ATOM 757 O O . ASN A 1 96 ? 2.811 4.239 15.675 1.00 93.62 96 ASN A O 1
ATOM 761 N N . ASN A 1 97 ? 2.334 3.333 13.678 1.00 90.56 97 ASN A N 1
ATOM 762 C CA . ASN A 1 97 ? 0.981 2.885 14.021 1.00 90.56 97 ASN A CA 1
ATOM 763 C C . ASN A 1 97 ? 0.909 1.431 14.520 1.00 90.56 97 ASN A C 1
ATOM 765 O O . ASN A 1 97 ? -0.177 0.941 14.813 1.00 90.56 97 ASN A O 1
ATOM 769 N N . ARG A 1 98 ? 2.053 0.740 14.634 1.00 92.31 98 ARG A N 1
ATOM 770 C CA . ARG A 1 98 ? 2.154 -0.660 15.086 1.00 92.31 98 ARG A CA 1
ATOM 771 C C . ARG A 1 98 ? 1.290 -1.642 14.282 1.00 92.31 98 ARG A C 1
ATOM 773 O O . ARG A 1 98 ? 0.741 -2.583 14.848 1.00 92.31 98 ARG A O 1
ATOM 780 N N . TYR A 1 99 ? 1.172 -1.445 12.970 1.00 91.19 99 TYR A N 1
ATOM 781 C CA . TYR A 1 99 ? 0.460 -2.410 12.133 1.00 91.19 99 TYR A CA 1
ATOM 782 C C . TYR A 1 99 ? 1.327 -3.635 11.819 1.00 91.19 99 TYR A C 1
ATOM 784 O O . TYR A 1 99 ? 2.527 -3.511 11.563 1.00 91.19 99 TYR A O 1
ATOM 792 N N . ASN A 1 100 ? 0.699 -4.810 11.762 1.00 91.06 100 ASN A N 1
ATOM 793 C CA . ASN A 1 100 ? 1.301 -5.999 11.163 1.00 91.06 100 ASN A CA 1
ATOM 794 C C . ASN A 1 100 ? 1.128 -5.916 9.646 1.00 91.06 100 ASN A C 1
ATOM 796 O O . ASN A 1 100 ? 0.063 -5.518 9.175 1.00 91.06 100 ASN A O 1
ATOM 800 N N . TYR A 1 101 ? 2.152 -6.263 8.866 1.00 94.06 101 TYR A N 1
ATOM 801 C CA . TYR A 1 101 ? 2.083 -6.100 7.415 1.00 94.06 101 TYR A CA 1
ATOM 802 C C . TYR A 1 101 ? 2.926 -7.113 6.647 1.00 94.06 101 TYR A C 1
ATOM 804 O O . TYR A 1 101 ? 3.939 -7.610 7.136 1.00 94.06 101 TYR A O 1
ATOM 812 N N . THR A 1 102 ? 2.520 -7.344 5.403 1.00 92.88 102 THR A N 1
ATOM 813 C CA . THR A 1 102 ? 3.313 -7.992 4.362 1.00 92.88 102 THR A CA 1
ATOM 814 C C . THR A 1 102 ? 3.535 -6.977 3.251 1.00 92.88 102 THR A C 1
ATOM 816 O O . THR A 1 102 ? 2.585 -6.364 2.763 1.00 92.88 102 THR A O 1
ATOM 819 N N . LEU A 1 103 ? 4.794 -6.787 2.865 1.00 90.06 103 LEU A N 1
ATOM 820 C CA . LEU A 1 103 ? 5.187 -5.900 1.779 1.00 90.06 103 LEU A CA 1
ATOM 821 C C . LEU A 1 103 ? 5.820 -6.739 0.679 1.00 90.06 103 LEU A C 1
ATOM 823 O O . LEU A 1 103 ? 6.874 -7.335 0.893 1.00 90.06 103 LEU A O 1
ATOM 827 N N . ILE A 1 104 ? 5.184 -6.765 -0.485 1.00 86.81 104 ILE A N 1
ATOM 828 C CA . ILE A 1 104 ? 5.737 -7.386 -1.680 1.00 86.81 104 ILE A CA 1
ATOM 829 C C . ILE A 1 104 ? 6.366 -6.272 -2.504 1.00 86.81 104 ILE A C 1
ATOM 831 O O . ILE A 1 104 ? 5.704 -5.333 -2.956 1.00 86.81 104 ILE A O 1
ATOM 835 N N . VAL A 1 105 ? 7.680 -6.367 -2.655 1.00 83.75 105 VAL A N 1
ATOM 836 C CA . VAL A 1 105 ? 8.464 -5.476 -3.501 1.00 83.75 105 VAL A CA 1
ATOM 837 C C . VAL A 1 105 ? 8.759 -6.247 -4.778 1.00 83.75 105 VAL A C 1
ATOM 839 O O . VAL A 1 105 ? 9.375 -7.307 -4.730 1.00 83.75 105 VAL A O 1
ATOM 842 N N . GLY A 1 106 ? 8.277 -5.759 -5.918 1.00 70.00 106 GLY A N 1
ATOM 843 C CA . GLY A 1 106 ? 8.471 -6.455 -7.187 1.00 70.00 106 GLY A CA 1
ATOM 844 C C . GLY A 1 106 ? 7.717 -5.794 -8.329 1.00 70.00 106 GLY A C 1
ATOM 845 O O . GLY A 1 106 ? 6.519 -5.565 -8.237 1.00 70.00 106 GLY A O 1
ATOM 846 N N . GLY A 1 107 ? 8.410 -5.488 -9.422 1.00 60.44 107 GLY A N 1
ATOM 847 C CA . GLY A 1 107 ? 7.814 -4.872 -10.603 1.00 60.44 107 GLY A CA 1
ATOM 848 C C . GLY A 1 107 ? 8.845 -4.659 -11.707 1.00 60.44 107 GLY A C 1
ATOM 849 O O . GLY A 1 107 ? 10.028 -4.466 -11.426 1.00 60.44 107 GLY A O 1
ATOM 850 N N . ALA A 1 108 ? 8.380 -4.690 -12.959 1.00 50.00 108 ALA A N 1
ATOM 851 C CA . ALA A 1 108 ? 9.188 -4.612 -14.182 1.00 50.00 108 ALA A CA 1
ATOM 852 C C . ALA A 1 108 ? 10.106 -3.371 -14.279 1.00 50.00 108 ALA A C 1
ATOM 854 O O . ALA A 1 108 ? 11.059 -3.369 -15.054 1.00 50.00 108 ALA A O 1
ATOM 855 N N . ASP A 1 109 ? 9.878 -2.348 -13.452 1.00 52.75 109 ASP A N 1
ATOM 856 C CA . ASP A 1 109 ? 10.673 -1.115 -13.421 1.00 52.75 109 ASP A CA 1
ATOM 857 C C . ASP A 1 109 ? 12.044 -1.281 -12.738 1.00 52.75 109 ASP A C 1
ATOM 859 O O . ASP A 1 109 ? 12.915 -0.418 -12.878 1.00 52.75 109 ASP A O 1
ATOM 863 N N . SER A 1 110 ? 12.283 -2.398 -12.037 1.00 48.53 110 SER A N 1
ATOM 864 C CA . SER A 1 110 ? 13.584 -2.660 -11.401 1.00 48.53 110 SER A CA 1
ATOM 865 C C . SER A 1 110 ? 14.709 -2.910 -12.417 1.00 48.53 110 SER A C 1
ATOM 867 O O . SER A 1 110 ? 15.881 -2.830 -12.056 1.00 48.53 110 SER A O 1
ATOM 869 N N . ALA A 1 111 ? 14.372 -3.173 -13.687 1.00 44.00 111 ALA A N 1
ATOM 870 C CA . ALA A 1 111 ? 15.342 -3.369 -14.765 1.00 44.00 111 ALA A CA 1
ATOM 871 C C . ALA A 1 111 ? 16.035 -2.064 -15.214 1.00 44.00 111 ALA A C 1
ATOM 873 O O . ALA A 1 111 ? 17.133 -2.118 -15.757 1.00 44.00 111 ALA A O 1
ATOM 874 N N . ASN A 1 112 ? 15.442 -0.892 -14.944 1.00 42.41 112 ASN A N 1
ATOM 875 C CA . ASN A 1 112 ? 15.969 0.415 -15.370 1.00 42.41 112 ASN A CA 1
ATOM 876 C C . ASN A 1 112 ? 16.641 1.213 -14.236 1.00 42.41 112 ASN A C 1
ATOM 878 O O . ASN A 1 112 ? 16.752 2.435 -14.320 1.00 42.41 112 ASN A O 1
ATOM 882 N N . GLY A 1 113 ? 17.058 0.555 -13.147 1.00 39.53 113 GLY A N 1
ATOM 883 C CA . GLY A 1 113 ? 17.651 1.243 -11.990 1.00 39.53 113 GLY A CA 1
ATOM 884 C C . GLY A 1 113 ? 16.670 2.166 -11.253 1.00 39.53 113 GLY A C 1
ATOM 885 O O . GLY A 1 113 ? 17.088 3.044 -10.498 1.00 39.53 113 GLY A O 1
ATOM 886 N N . GLY A 1 114 ? 15.366 1.985 -11.486 1.00 49.09 114 GLY A N 1
ATOM 887 C CA . GLY A 1 114 ? 14.306 2.689 -10.780 1.00 49.09 114 GLY A CA 1
ATOM 888 C C . GLY A 1 114 ? 14.213 2.241 -9.323 1.00 49.09 114 GLY A C 1
ATOM 889 O O . GLY A 1 114 ? 14.503 1.093 -8.989 1.00 49.09 114 GLY A O 1
ATOM 890 N N . VAL A 1 115 ? 13.801 3.162 -8.449 1.00 54.28 115 VAL A N 1
ATOM 891 C CA . VAL A 1 115 ? 13.508 2.885 -7.034 1.00 54.28 115 VAL A CA 1
ATOM 892 C C . VAL A 1 115 ? 12.551 1.694 -6.958 1.00 54.28 115 VAL A C 1
ATOM 894 O O . VAL A 1 115 ? 11.511 1.714 -7.617 1.00 54.28 115 VAL A O 1
ATOM 897 N N . ALA A 1 116 ? 12.915 0.667 -6.184 1.00 56.47 116 ALA A N 1
ATOM 898 C CA . ALA A 1 116 ? 12.134 -0.555 -6.037 1.00 56.47 116 ALA A CA 1
ATOM 899 C C . ALA A 1 116 ? 10.667 -0.214 -5.730 1.00 56.47 116 ALA A C 1
ATOM 901 O O . ALA A 1 116 ? 10.341 0.386 -4.704 1.00 56.47 116 ALA A O 1
ATOM 902 N N . ALA A 1 117 ? 9.779 -0.527 -6.673 1.00 73.12 117 ALA A N 1
ATOM 903 C CA . ALA A 1 117 ? 8.377 -0.177 -6.552 1.00 73.12 117 ALA A CA 1
ATOM 904 C C . ALA A 1 117 ? 7.641 -1.270 -5.772 1.00 73.12 117 ALA A C 1
ATOM 906 O O . ALA A 1 117 ? 7.668 -2.448 -6.137 1.00 73.12 117 ALA A O 1
ATOM 907 N N . VAL A 1 118 ? 6.970 -0.873 -4.694 1.00 79.44 118 VAL A N 1
ATOM 908 C CA . VAL A 1 118 ? 6.080 -1.750 -3.928 1.00 79.44 118 VAL A CA 1
ATOM 909 C C . VAL A 1 118 ? 4.911 -2.169 -4.825 1.00 79.44 118 VAL A C 1
ATOM 911 O O . VAL A 1 118 ? 4.177 -1.307 -5.312 1.00 79.44 118 VAL A O 1
ATOM 914 N N . SER A 1 119 ? 4.731 -3.471 -5.055 1.00 83.56 119 SER A N 1
ATOM 915 C CA . SER A 1 119 ? 3.607 -4.004 -5.841 1.00 83.56 119 SER A CA 1
ATOM 916 C C . SER A 1 119 ? 2.379 -4.261 -4.992 1.00 83.56 119 SER A C 1
ATOM 918 O O . SER A 1 119 ? 1.261 -3.969 -5.420 1.00 83.56 119 SER A O 1
ATOM 920 N N . GLU A 1 120 ? 2.584 -4.781 -3.786 1.00 88.62 120 GLU A N 1
ATOM 921 C CA . GLU A 1 120 ? 1.498 -5.092 -2.871 1.00 88.62 120 GLU A CA 1
ATOM 922 C C . GLU A 1 120 ? 1.878 -4.753 -1.431 1.00 88.62 120 GLU A C 1
ATOM 924 O O . GLU A 1 120 ? 2.979 -5.044 -0.961 1.00 88.62 120 GLU A O 1
ATOM 929 N N . LEU A 1 121 ? 0.931 -4.152 -0.718 1.00 90.56 121 LEU A N 1
ATOM 930 C CA . LEU A 1 121 ? 0.995 -3.939 0.718 1.00 90.56 121 LEU A CA 1
ATOM 931 C C . LEU A 1 121 ? -0.278 -4.508 1.341 1.00 90.56 121 LEU A C 1
ATOM 933 O O . LEU A 1 121 ? -1.370 -4.004 1.093 1.00 90.56 121 LEU A O 1
ATOM 937 N N . THR A 1 122 ? -0.136 -5.526 2.181 1.00 92.00 122 THR A N 1
ATOM 938 C CA . THR A 1 122 ? -1.237 -6.061 2.988 1.00 92.00 122 THR A CA 1
ATOM 939 C C . THR A 1 122 ? -0.994 -5.715 4.453 1.00 92.00 122 THR A C 1
ATOM 941 O O . THR A 1 122 ? 0.082 -5.986 4.979 1.00 92.00 122 THR A O 1
ATOM 944 N N . ILE A 1 123 ? -1.978 -5.106 5.111 1.00 92.31 123 ILE A N 1
ATOM 945 C CA . ILE A 1 123 ? -1.960 -4.720 6.524 1.00 92.31 123 ILE A CA 1
ATOM 946 C C . ILE A 1 123 ? -2.989 -5.560 7.287 1.00 92.31 123 ILE A C 1
ATOM 948 O O . ILE A 1 123 ? -4.141 -5.655 6.867 1.00 92.31 123 ILE A O 1
ATOM 952 N N . TYR A 1 124 ? -2.581 -6.124 8.423 1.00 89.62 124 TYR A N 1
ATOM 953 C CA . TYR A 1 124 ? -3.414 -6.925 9.319 1.00 89.62 124 TYR A CA 1
ATOM 954 C C . TYR A 1 124 ? -3.662 -6.154 10.620 1.00 89.62 124 TYR A C 1
ATOM 956 O O . TYR A 1 124 ? -2.715 -5.789 11.327 1.00 89.62 124 TYR A O 1
ATOM 964 N N . GLN A 1 125 ? -4.930 -5.915 10.950 1.00 86.31 125 GLN A N 1
ATOM 965 C CA . GLN A 1 125 ? -5.341 -5.229 12.173 1.00 86.31 125 GLN A CA 1
ATOM 966 C C . GLN A 1 125 ? -6.492 -5.986 12.844 1.00 86.31 125 GLN A C 1
ATOM 968 O O . GLN A 1 125 ? -7.660 -5.796 12.509 1.00 86.31 125 GLN A O 1
ATOM 973 N N . GLY A 1 126 ? -6.159 -6.841 13.814 1.00 84.12 126 GLY A N 1
ATOM 974 C CA . GLY A 1 126 ? -7.137 -7.754 14.409 1.00 84.12 126 GLY A CA 1
ATOM 975 C C . GLY A 1 126 ? -7.699 -8.691 13.339 1.00 84.12 126 GLY A C 1
ATOM 976 O O . GLY A 1 126 ? -6.934 -9.382 12.673 1.00 84.12 126 GLY A O 1
ATOM 977 N N . GLU A 1 127 ? -9.016 -8.666 13.146 1.00 83.56 127 GLU A N 1
ATOM 978 C CA . GLU A 1 127 ? -9.717 -9.440 12.109 1.00 83.56 127 GLU A CA 1
ATOM 979 C C . GLU A 1 127 ? -9.786 -8.715 10.751 1.00 83.56 127 GLU A C 1
ATOM 981 O O . GLU A 1 127 ? -10.173 -9.305 9.744 1.00 83.56 127 GLU A O 1
ATOM 986 N N . ALA A 1 128 ? -9.411 -7.432 10.695 1.00 82.62 128 ALA A N 1
ATOM 987 C CA . ALA A 1 128 ? -9.457 -6.651 9.468 1.00 82.62 128 ALA A CA 1
ATOM 988 C C . ALA A 1 128 ? -8.179 -6.835 8.637 1.00 82.62 128 ALA A C 1
ATOM 990 O O . ALA A 1 128 ? -7.059 -6.695 9.138 1.00 82.62 128 ALA A O 1
ATOM 991 N N . ILE A 1 129 ? -8.360 -7.078 7.338 1.00 89.12 129 ILE A N 1
ATOM 992 C CA . ILE A 1 129 ? -7.282 -7.128 6.347 1.00 89.12 129 ILE A CA 1
ATOM 993 C C . ILE A 1 129 ? -7.471 -5.957 5.391 1.00 89.12 129 ILE A C 1
ATOM 995 O O . ILE A 1 129 ? -8.519 -5.831 4.754 1.00 89.12 129 ILE A O 1
ATOM 999 N N . VAL A 1 130 ? -6.448 -5.108 5.282 1.00 90.62 130 VAL A N 1
ATOM 1000 C CA . VAL A 1 130 ? -6.420 -4.014 4.312 1.00 90.62 130 VAL A CA 1
ATOM 1001 C C . VAL A 1 130 ? -5.358 -4.298 3.267 1.00 90.62 130 VAL A C 1
ATOM 1003 O O . VAL A 1 130 ? -4.169 -4.314 3.578 1.00 90.62 130 VAL A O 1
ATOM 1006 N N . ARG A 1 131 ? -5.775 -4.512 2.021 1.00 90.44 131 ARG A N 1
ATOM 1007 C CA . ARG A 1 131 ? -4.864 -4.797 0.909 1.00 90.44 131 ARG A CA 1
ATOM 1008 C C . ARG A 1 131 ? -4.805 -3.619 -0.046 1.00 90.44 131 ARG A C 1
ATOM 1010 O O . ARG A 1 131 ? -5.837 -3.153 -0.519 1.00 90.44 131 ARG A O 1
ATOM 1017 N N . PHE A 1 132 ? -3.589 -3.186 -0.340 1.00 88.44 132 PHE A N 1
ATOM 1018 C CA . PHE A 1 132 ? -3.261 -2.209 -1.359 1.00 88.44 132 PHE A CA 1
ATOM 1019 C C . PHE A 1 132 ? -2.522 -2.925 -2.485 1.00 88.44 132 PHE A C 1
ATOM 1021 O O . PHE A 1 132 ? -1.399 -3.393 -2.293 1.00 88.44 132 PHE A O 1
ATOM 1028 N N . THR A 1 133 ? -3.137 -2.990 -3.661 1.00 85.69 133 THR A N 1
ATOM 1029 C CA . THR A 1 133 ? -2.536 -3.635 -4.832 1.00 85.69 133 THR A CA 1
ATOM 1030 C C . THR A 1 133 ? -2.316 -2.607 -5.926 1.00 85.69 133 THR A C 1
ATOM 1032 O O . THR A 1 133 ? -3.244 -1.889 -6.323 1.00 85.69 133 THR A O 1
ATOM 1035 N N . ARG A 1 134 ? -1.074 -2.537 -6.409 1.00 81.75 134 ARG A N 1
ATOM 1036 C CA . ARG A 1 134 ? -0.684 -1.702 -7.540 1.00 81.75 134 ARG A CA 1
ATOM 1037 C C . ARG A 1 134 ? -1.217 -2.332 -8.823 1.00 81.75 134 ARG A C 1
ATOM 1039 O O . ARG A 1 134 ? -0.931 -3.487 -9.122 1.00 81.75 134 ARG A O 1
ATOM 1046 N N . VAL A 1 135 ? -1.984 -1.566 -9.588 1.00 80.56 135 VAL A N 1
ATOM 1047 C CA . VAL A 1 135 ? -2.529 -2.003 -10.878 1.00 80.56 135 VAL A CA 1
ATOM 1048 C C . VAL A 1 135 ? -1.900 -1.125 -11.955 1.00 80.56 135 VAL A C 1
ATOM 1050 O O . VAL A 1 135 ? -1.920 0.098 -11.793 1.00 80.56 135 VAL A O 1
ATOM 1053 N N . PRO A 1 136 ? -1.323 -1.685 -13.034 1.00 74.81 136 PRO A N 1
ATOM 1054 C CA . PRO A 1 136 ? -0.834 -0.866 -14.136 1.00 74.81 136 PRO A CA 1
ATOM 1055 C C . PRO A 1 136 ? -1.984 0.005 -14.637 1.00 74.81 136 PRO A C 1
ATOM 1057 O O . PRO A 1 136 ? -3.094 -0.492 -14.860 1.00 74.81 136 PRO A O 1
ATOM 1060 N N . ALA A 1 137 ? -1.749 1.311 -14.772 1.00 69.00 137 ALA A N 1
ATOM 1061 C CA . ALA A 1 137 ? -2.731 2.181 -15.391 1.00 69.00 137 ALA A CA 1
ATOM 1062 C C . ALA A 1 137 ? -2.990 1.610 -16.786 1.00 69.00 137 ALA A C 1
ATOM 1064 O O . ALA A 1 137 ? -2.057 1.450 -17.576 1.00 69.00 137 ALA A O 1
ATOM 1065 N N . ARG A 1 138 ? -4.240 1.233 -17.082 1.00 60.94 138 ARG A N 1
ATOM 1066 C CA . ARG A 1 138 ? -4.610 0.880 -18.452 1.00 60.94 138 ARG A CA 1
ATOM 1067 C C . ARG A 1 138 ? -4.304 2.107 -19.299 1.00 60.94 138 ARG A C 1
ATOM 1069 O O . ARG A 1 138 ? -5.052 3.078 -19.275 1.00 60.94 138 ARG A O 1
ATOM 1076 N N . ILE A 1 139 ? -3.191 2.064 -20.025 1.00 58.91 139 ILE A N 1
ATOM 1077 C CA . ILE A 1 139 ? -2.975 2.950 -21.153 1.00 58.91 139 ILE A CA 1
ATOM 1078 C C . ILE A 1 139 ? -4.022 2.484 -22.153 1.00 58.91 139 ILE A C 1
ATOM 1080 O O . ILE A 1 139 ? -3.827 1.481 -22.843 1.00 58.91 139 ILE A O 1
ATOM 1084 N N . GLU A 1 140 ? -5.174 3.148 -22.174 1.00 52.09 140 GLU A N 1
ATOM 1085 C CA . GLU A 1 140 ? -6.048 3.086 -23.332 1.00 52.09 140 GLU A CA 1
ATOM 1086 C C . GLU A 1 140 ? -5.193 3.591 -24.488 1.00 52.09 140 GLU A C 1
ATOM 1088 O O . GLU A 1 140 ? -4.998 4.792 -24.667 1.00 52.09 140 GLU A O 1
ATOM 1093 N N . ARG A 1 141 ? -4.567 2.663 -25.225 1.00 50.25 141 ARG A N 1
ATOM 1094 C CA . ARG A 1 141 ? -3.959 3.020 -26.498 1.00 50.25 141 ARG A CA 1
ATOM 1095 C C . ARG A 1 141 ? -5.103 3.655 -27.275 1.00 50.25 141 ARG A C 1
ATOM 1097 O O . ARG A 1 141 ? -6.115 2.969 -27.448 1.00 50.25 141 ARG A O 1
ATOM 1104 N N . PRO A 1 142 ? -4.989 4.922 -27.709 1.00 46.88 142 PRO A N 1
ATOM 1105 C CA . PRO A 1 142 ? -5.986 5.466 -28.607 1.00 46.88 142 PRO A CA 1
ATOM 1106 C C . PRO A 1 142 ? -6.081 4.462 -29.748 1.00 46.88 142 PRO A C 1
ATOM 1108 O O . PRO A 1 142 ? -5.046 4.116 -30.330 1.00 46.88 142 PRO A O 1
ATOM 1111 N N . LEU A 1 143 ? -7.277 3.909 -29.988 1.00 51.78 143 LEU A N 1
ATOM 1112 C CA . LEU A 1 143 ? -7.516 3.114 -31.182 1.00 51.78 143 LEU A CA 1
ATOM 1113 C C . LEU A 1 143 ? -7.098 4.026 -32.329 1.00 51.78 143 LEU A C 1
ATOM 1115 O O . LEU A 1 143 ? -7.813 4.964 -32.677 1.00 51.78 143 LEU A O 1
ATOM 1119 N N . ARG A 1 144 ? -5.898 3.800 -32.872 1.00 49.09 144 ARG A N 1
ATOM 1120 C CA . ARG A 1 144 ? -5.527 4.359 -34.157 1.00 49.09 144 ARG A CA 1
ATOM 1121 C C . ARG A 1 144 ? -6.606 3.831 -35.082 1.00 49.09 144 ARG A C 1
ATOM 1123 O O . ARG A 1 144 ? -6.643 2.634 -35.351 1.00 49.09 144 ARG A O 1
ATOM 1130 N N . GLN A 1 145 ? -7.520 4.707 -35.487 1.00 47.19 145 GLN A N 1
ATOM 1131 C CA . GLN A 1 145 ? -8.339 4.469 -36.657 1.00 47.19 145 GLN A CA 1
ATOM 1132 C C . GLN A 1 145 ? -7.344 4.179 -37.772 1.00 47.19 145 GLN A C 1
ATOM 1134 O O . GLN A 1 145 ? -6.627 5.069 -38.226 1.00 47.19 145 GLN A O 1
ATOM 1139 N N . SER A 1 146 ? -7.212 2.900 -38.107 1.00 46.00 146 SER A N 1
ATOM 1140 C CA . SER A 1 146 ? -6.428 2.433 -39.232 1.00 46.00 146 SER A CA 1
ATOM 1141 C C . SER A 1 146 ? -7.056 3.022 -40.488 1.00 46.00 146 SER A C 1
ATOM 1143 O O . SER A 1 146 ? -7.976 2.446 -41.062 1.00 46.00 146 SER A O 1
ATOM 1145 N N . SER A 1 147 ? -6.589 4.196 -40.908 1.00 48.97 147 SER A N 1
ATOM 1146 C CA . SER A 1 147 ? -6.736 4.618 -42.291 1.00 48.97 147 SER A CA 1
ATOM 1147 C C . SER A 1 147 ? -5.938 3.627 -43.129 1.00 48.97 147 SER A C 1
ATOM 1149 O O . SER A 1 147 ? -4.737 3.454 -42.923 1.00 48.97 147 SER A O 1
ATOM 1151 N N . MET A 1 148 ? -6.658 2.925 -43.999 1.00 52.47 148 MET A N 1
ATOM 1152 C CA . MET A 1 148 ? -6.150 1.922 -44.919 1.00 52.47 148 MET A CA 1
ATOM 1153 C C . MET A 1 148 ? -4.937 2.428 -45.700 1.00 52.47 148 MET A C 1
ATOM 1155 O O . MET A 1 148 ? -5.086 3.281 -46.569 1.00 52.47 148 MET A O 1
ATOM 1159 N N . THR A 1 149 ? -3.785 1.804 -45.483 1.00 49.75 149 THR A N 1
ATOM 1160 C CA . THR A 1 149 ? -2.799 1.610 -46.547 1.00 49.75 149 THR A CA 1
ATOM 1161 C C . THR A 1 149 ? -2.115 0.284 -46.263 1.00 49.75 149 THR A C 1
ATOM 1163 O O . THR A 1 149 ? -1.483 0.115 -45.222 1.00 49.75 149 THR A O 1
ATOM 1166 N N . GLY A 1 150 ? -2.383 -0.701 -47.119 1.00 59.81 150 GLY A N 1
ATOM 1167 C CA . GLY A 1 150 ? -1.926 -2.069 -46.931 1.00 59.81 150 GLY A CA 1
ATOM 1168 C C . GLY A 1 150 ? -0.412 -2.188 -47.031 1.00 59.81 150 GLY A C 1
ATOM 1169 O O . GLY A 1 150 ? 0.187 -1.522 -47.864 1.00 59.81 150 GLY A O 1
ATOM 1170 N N . GLU A 1 151 ? 0.159 -3.041 -46.181 1.00 41.03 151 GLU A N 1
ATOM 1171 C CA . GLU A 1 151 ? 1.262 -3.962 -46.484 1.00 41.03 151 GLU A CA 1
ATOM 1172 C C . GLU A 1 151 ? 1.561 -4.864 -45.258 1.00 41.03 151 GLU A C 1
ATOM 1174 O O . GLU A 1 151 ? 0.965 -4.655 -44.196 1.00 41.03 151 GLU A O 1
ATOM 1179 N N . PRO A 1 152 ? 2.319 -5.969 -45.421 1.00 47.72 152 PRO A N 1
ATOM 1180 C CA . PRO A 1 152 ? 1.935 -7.269 -44.884 1.00 47.72 152 PRO A CA 1
ATOM 1181 C C . PRO A 1 152 ? 2.254 -7.474 -43.402 1.00 47.72 152 PRO A C 1
ATOM 1183 O O . PRO A 1 152 ? 3.250 -7.014 -42.847 1.00 47.72 152 PRO A O 1
ATOM 1186 N N . SER A 1 153 ? 1.373 -8.247 -42.781 1.00 37.81 153 SER A N 1
ATOM 1187 C CA . SER A 1 153 ? 1.366 -8.648 -41.384 1.00 37.81 153 SER A CA 1
ATOM 1188 C C . SER A 1 153 ? 2.500 -9.622 -41.047 1.00 37.81 153 SER A C 1
ATOM 1190 O O . SER A 1 153 ? 2.467 -10.790 -41.431 1.00 37.81 153 SER A O 1
ATOM 1192 N N . PHE A 1 154 ? 3.454 -9.170 -40.229 1.00 40.88 154 PHE A N 1
ATOM 1193 C CA . PHE A 1 154 ? 4.284 -10.062 -39.419 1.00 40.88 154 PHE A CA 1
ATOM 1194 C C . PHE A 1 154 ? 3.553 -10.385 -38.116 1.00 40.88 154 PHE A C 1
ATOM 1196 O O . PHE A 1 154 ? 3.255 -9.514 -37.298 1.00 40.88 154 PHE A O 1
ATOM 1203 N N . ASN A 1 155 ? 3.224 -11.663 -37.970 1.00 39.66 155 ASN A N 1
ATOM 1204 C CA . ASN A 1 155 ? 2.442 -12.212 -36.878 1.00 39.66 155 ASN A CA 1
ATOM 1205 C C . ASN A 1 155 ? 3.374 -12.485 -35.685 1.00 39.66 155 ASN A C 1
ATOM 1207 O O . ASN A 1 155 ? 4.029 -13.523 -35.634 1.00 39.66 155 ASN A O 1
ATOM 1211 N N . TYR A 1 156 ? 3.469 -11.548 -34.742 1.00 41.06 156 TYR A N 1
ATOM 1212 C CA . TYR A 1 156 ? 4.076 -11.828 -33.440 1.00 41.06 156 TYR A CA 1
ATOM 1213 C C . TYR A 1 156 ? 2.987 -12.362 -32.510 1.00 41.06 156 TYR A C 1
ATOM 1215 O O . TYR A 1 156 ? 2.126 -11.610 -32.050 1.00 41.06 156 TYR A O 1
ATOM 1223 N N . ALA A 1 157 ? 3.020 -13.675 -32.270 1.00 37.62 157 ALA A N 1
ATOM 1224 C CA . ALA A 1 157 ? 2.226 -14.339 -31.248 1.00 37.62 157 ALA A CA 1
ATOM 1225 C C . ALA A 1 157 ? 2.508 -13.676 -29.891 1.00 37.62 157 ALA A C 1
ATOM 1227 O O . ALA A 1 157 ? 3.618 -13.719 -29.366 1.00 37.62 157 ALA A O 1
ATOM 1228 N N . ASN A 1 158 ? 1.500 -12.983 -29.375 1.00 39.59 158 ASN A N 1
ATOM 1229 C CA . ASN A 1 158 ? 1.530 -12.298 -28.097 1.00 39.59 158 ASN A CA 1
ATOM 1230 C C . ASN A 1 158 ? 0.940 -13.245 -27.048 1.00 39.59 158 ASN A C 1
ATOM 1232 O O . ASN A 1 158 ? -0.269 -13.232 -26.814 1.00 39.59 158 ASN A O 1
ATOM 1236 N N . ASP A 1 159 ? 1.791 -14.073 -26.442 1.00 40.56 159 ASP A N 1
ATOM 1237 C CA . ASP A 1 159 ? 1.443 -14.933 -25.309 1.00 40.56 159 ASP A CA 1
ATOM 1238 C C . ASP A 1 159 ? 1.289 -14.098 -24.031 1.00 40.56 159 ASP A C 1
ATOM 1240 O O . ASP A 1 159 ? 2.100 -14.129 -23.110 1.00 40.56 159 ASP A O 1
ATOM 1244 N N . ASN A 1 160 ? 0.204 -13.331 -23.964 1.00 43.22 160 ASN A N 1
ATOM 1245 C CA . ASN A 1 160 ? -0.339 -12.844 -22.705 1.00 43.22 160 ASN A CA 1
ATOM 1246 C C . ASN A 1 160 ? -1.479 -13.773 -22.284 1.00 43.22 160 ASN A C 1
ATOM 1248 O O . ASN A 1 160 ? -2.657 -13.431 -22.392 1.00 43.22 160 ASN A O 1
ATOM 1252 N N . GLN A 1 161 ? -1.127 -14.960 -21.782 1.00 38.75 161 GLN A N 1
ATOM 1253 C CA . GLN A 1 161 ? -2.053 -15.731 -20.959 1.00 38.75 161 GLN A CA 1
ATOM 1254 C C . GLN A 1 161 ? -2.204 -15.016 -19.614 1.00 38.75 161 GLN A C 1
ATOM 1256 O O . GLN A 1 161 ? -1.462 -15.238 -18.658 1.00 38.75 161 GLN A O 1
ATOM 1261 N N . ALA A 1 162 ? -3.185 -14.118 -19.558 1.00 38.38 162 ALA A N 1
ATOM 1262 C CA . ALA A 1 162 ? -3.801 -13.711 -18.312 1.00 38.38 162 ALA A CA 1
ATOM 1263 C C . ALA A 1 162 ? -4.436 -14.960 -17.685 1.00 38.38 162 ALA A C 1
ATOM 1265 O O . ALA A 1 162 ? -5.504 -15.404 -18.104 1.00 38.38 162 ALA A O 1
ATOM 1266 N N . VAL A 1 163 ? -3.756 -15.543 -16.700 1.00 38.28 163 VAL A N 1
ATOM 1267 C CA . VAL A 1 163 ? -4.331 -16.569 -15.832 1.00 38.28 163 VAL A CA 1
ATOM 1268 C C . VAL A 1 163 ? -5.441 -15.893 -15.027 1.00 38.28 163 VAL A C 1
ATOM 1270 O O . VAL A 1 163 ? -5.193 -15.190 -14.050 1.00 38.28 163 VAL A O 1
ATOM 1273 N N . GLN A 1 164 ? -6.680 -16.046 -15.493 1.00 44.44 164 GLN A N 1
ATOM 1274 C CA . GLN A 1 164 ? -7.871 -15.763 -14.704 1.00 44.44 164 GLN A CA 1
ATOM 1275 C C . GLN A 1 164 ? -7.986 -16.840 -13.623 1.00 44.44 164 GLN A C 1
ATOM 1277 O O . GLN A 1 164 ? -8.591 -17.885 -13.838 1.00 44.44 164 GLN A O 1
ATOM 1282 N N . THR A 1 165 ? -7.434 -16.590 -12.442 1.00 39.78 165 THR A N 1
ATOM 1283 C CA . THR A 1 165 ? -7.820 -17.309 -11.224 1.00 39.78 165 THR A CA 1
ATOM 1284 C C . THR A 1 165 ? -8.893 -16.505 -10.501 1.00 39.78 165 THR A C 1
ATOM 1286 O O . THR A 1 165 ? -8.679 -15.944 -9.432 1.00 39.78 165 THR A O 1
ATOM 1289 N N . SER A 1 166 ? -10.088 -16.428 -11.095 1.00 47.31 166 SER A N 1
ATOM 1290 C CA . SER A 1 166 ? -11.296 -16.169 -10.311 1.00 47.31 166 SER A CA 1
ATOM 1291 C C . SER A 1 166 ? -11.944 -17.511 -9.994 1.00 47.31 166 SER A C 1
ATOM 1293 O O . SER A 1 166 ? -12.742 -18.033 -10.775 1.00 47.31 166 SER A O 1
ATOM 1295 N N . LYS A 1 167 ? -11.605 -18.087 -8.845 1.00 42.69 167 LYS A N 1
ATOM 1296 C CA . LYS A 1 167 ? -12.427 -19.133 -8.245 1.00 42.69 167 LYS A CA 1
ATOM 1297 C C . LYS A 1 167 ? -12.426 -18.931 -6.739 1.00 42.69 167 LYS A C 1
ATOM 1299 O O . LYS A 1 167 ? -11.403 -18.581 -6.159 1.00 42.69 167 LYS A O 1
ATOM 1304 N N . ALA A 1 168 ? -13.619 -19.019 -6.159 1.00 51.97 168 ALA A N 1
ATOM 1305 C CA . ALA A 1 168 ? -13.860 -18.872 -4.730 1.00 51.97 168 ALA A CA 1
ATOM 1306 C C . ALA A 1 168 ? -12.892 -19.752 -3.915 1.00 51.97 168 ALA A C 1
ATOM 1308 O O . ALA A 1 168 ? -12.482 -20.796 -4.425 1.00 51.97 168 ALA A O 1
ATOM 1309 N N . PRO A 1 169 ? -12.540 -19.360 -2.675 1.00 44.50 169 PRO A N 1
ATOM 1310 C CA . PRO A 1 169 ? -11.675 -20.174 -1.828 1.00 44.50 169 PRO A CA 1
ATOM 1311 C C . PRO A 1 169 ? -12.244 -21.601 -1.727 1.00 44.50 169 PRO A C 1
ATOM 1313 O O . PRO A 1 169 ? -13.435 -21.744 -1.425 1.00 44.50 169 PRO A O 1
ATOM 1316 N N . PRO A 1 170 ? -11.448 -22.644 -2.028 1.00 50.38 170 PRO A N 1
ATOM 1317 C CA . PRO A 1 170 ? -11.925 -24.015 -1.966 1.00 50.38 170 PRO A CA 1
ATOM 1318 C C . PRO A 1 170 ? -12.299 -24.348 -0.521 1.00 50.38 170 PRO A C 1
ATOM 1320 O O . PRO A 1 170 ? -11.535 -24.109 0.411 1.00 50.38 170 PRO A O 1
ATOM 1323 N N . ALA A 1 171 ? -13.504 -24.888 -0.347 1.00 57.75 171 ALA A N 1
ATOM 1324 C CA . ALA A 1 171 ? -14.015 -25.342 0.943 1.00 57.75 171 ALA A CA 1
ATOM 1325 C C . ALA A 1 171 ? -13.359 -26.659 1.410 1.00 57.75 171 ALA A C 1
ATOM 1327 O O . ALA A 1 171 ? -13.658 -27.127 2.505 1.00 57.75 171 ALA A O 1
ATOM 1328 N N . ASP A 1 172 ? -12.478 -27.243 0.589 1.00 72.81 172 ASP A N 1
ATOM 1329 C CA . ASP A 1 172 ? -11.864 -28.549 0.797 1.00 72.81 172 ASP A CA 1
ATOM 1330 C C . ASP A 1 172 ? -10.344 -28.490 0.562 1.00 72.81 172 ASP A C 1
ATOM 1332 O O . ASP A 1 172 ? -9.867 -28.015 -0.474 1.00 72.81 172 ASP A O 1
ATOM 1336 N N . ILE A 1 173 ? -9.582 -28.967 1.547 1.00 70.44 173 ILE A N 1
ATOM 1337 C CA . ILE A 1 173 ? -8.112 -28.955 1.567 1.00 70.44 173 ILE A CA 1
ATOM 1338 C C . ILE A 1 173 ? -7.555 -29.846 0.446 1.00 70.44 173 ILE A C 1
ATOM 1340 O O . ILE A 1 173 ? -6.537 -29.512 -0.160 1.00 70.44 173 ILE A O 1
ATOM 1344 N N . GLU A 1 174 ? -8.249 -30.933 0.096 1.00 73.62 174 GLU A N 1
ATOM 1345 C CA . GLU A 1 174 ? -7.820 -31.820 -0.992 1.00 73.62 174 GLU A CA 1
ATOM 1346 C C . GLU A 1 174 ? -7.916 -31.147 -2.367 1.00 73.62 174 GLU A C 1
ATOM 1348 O O . GLU A 1 174 ? -7.081 -31.386 -3.245 1.00 73.62 174 GLU A O 1
ATOM 1353 N N . GLN A 1 175 ? -8.901 -30.266 -2.552 1.00 76.25 175 GLN A N 1
ATOM 1354 C CA . GLN A 1 175 ? -9.074 -29.523 -3.796 1.00 76.25 175 GLN A CA 1
ATOM 1355 C C . GLN A 1 175 ? -7.988 -28.451 -3.956 1.00 76.25 175 GLN A C 1
ATOM 1357 O O . GLN A 1 175 ? -7.453 -28.275 -5.052 1.00 76.25 175 GLN A O 1
ATOM 1362 N N . LEU A 1 176 ? -7.615 -27.778 -2.863 1.00 77.88 176 LEU A N 1
ATOM 1363 C CA . LEU A 1 176 ? -6.526 -26.800 -2.862 1.00 77.88 176 LEU A CA 1
ATOM 1364 C C . LEU A 1 176 ? -5.189 -27.446 -3.253 1.00 77.88 176 LEU A C 1
ATOM 1366 O O . LEU A 1 176 ? -4.451 -26.897 -4.068 1.00 77.88 176 LEU A O 1
ATOM 1370 N N . ASP A 1 177 ? -4.905 -28.644 -2.740 1.00 80.06 177 ASP A N 1
ATOM 1371 C CA . ASP A 1 177 ? -3.690 -29.387 -3.083 1.00 80.06 177 ASP A CA 1
ATOM 1372 C C . ASP A 1 177 ? -3.615 -29.761 -4.568 1.00 80.06 177 ASP A C 1
ATOM 1374 O O . ASP A 1 177 ? -2.536 -29.738 -5.169 1.00 80.06 177 ASP A O 1
ATOM 1378 N N . GLN A 1 178 ? -4.748 -30.117 -5.176 1.00 84.25 178 GLN A N 1
ATOM 1379 C CA . GLN A 1 178 ? -4.811 -30.403 -6.609 1.00 84.25 178 GLN A CA 1
ATOM 1380 C C . GLN A 1 178 ? -4.601 -29.137 -7.445 1.00 84.25 178 GLN A C 1
ATOM 1382 O O . GLN A 1 178 ? -3.867 -29.175 -8.436 1.00 84.25 178 GLN A O 1
ATOM 1387 N N . GLU A 1 179 ? -5.184 -28.009 -7.030 1.00 83.00 179 GLU A N 1
ATOM 1388 C CA . GLU A 1 179 ? -4.991 -26.720 -7.698 1.00 83.00 179 GLU A CA 1
ATOM 1389 C C . GLU A 1 179 ? -3.522 -26.275 -7.627 1.00 83.00 179 GLU A C 1
ATOM 1391 O O . GLU A 1 179 ? -2.942 -25.930 -8.660 1.00 83.00 179 GLU A O 1
ATOM 1396 N N . ILE A 1 180 ? -2.879 -26.394 -6.460 1.00 84.38 180 ILE A N 1
ATOM 1397 C CA . ILE A 1 180 ? -1.455 -26.077 -6.275 1.00 84.38 180 ILE A CA 1
ATOM 1398 C C . ILE A 1 180 ? -0.575 -26.952 -7.177 1.00 84.38 180 ILE A C 1
ATOM 1400 O O . ILE A 1 180 ? 0.281 -26.422 -7.887 1.00 84.38 180 ILE A O 1
ATOM 1404 N N . LYS A 1 181 ? -0.808 -28.272 -7.227 1.00 85.62 181 LYS A N 1
ATOM 1405 C CA . LYS A 1 181 ? -0.058 -29.173 -8.124 1.00 85.62 181 LYS A CA 1
ATOM 1406 C C . LYS A 1 181 ? -0.212 -28.782 -9.591 1.00 85.62 181 LYS A C 1
ATOM 1408 O O . LYS A 1 181 ? 0.786 -28.650 -10.293 1.00 85.62 181 LYS A O 1
ATOM 1413 N N . SER A 1 182 ? -1.446 -28.522 -10.027 1.00 87.12 182 SER A N 1
ATOM 1414 C CA . SER A 1 182 ? -1.727 -28.135 -11.413 1.00 87.12 182 SER A CA 1
ATOM 1415 C C . SER A 1 182 ? -1.041 -26.82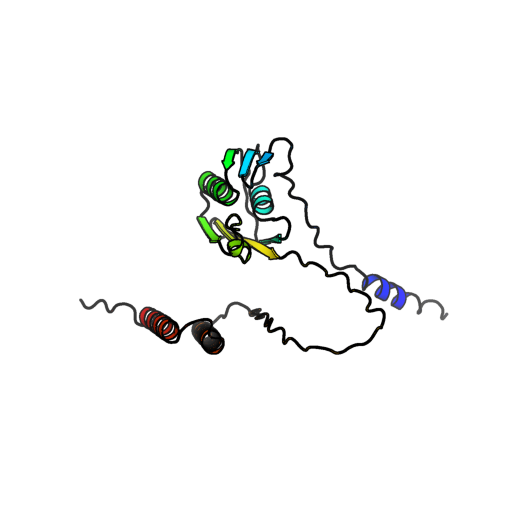1 -11.809 1.00 87.12 182 SER A C 1
ATOM 1417 O O . SER A 1 182 ? -0.567 -26.675 -12.936 1.00 87.12 182 SER A O 1
ATOM 1419 N N . PHE A 1 183 ? -0.928 -25.878 -10.869 1.00 87.56 183 PHE A N 1
ATOM 1420 C CA . PHE A 1 183 ? -0.238 -24.611 -11.081 1.00 87.56 183 PHE A CA 1
ATOM 1421 C C . PHE A 1 183 ? 1.279 -24.801 -11.203 1.00 87.56 183 PHE A C 1
ATOM 1423 O O . PHE A 1 183 ? 1.903 -24.243 -12.107 1.00 87.56 183 PHE A O 1
ATOM 1430 N N . ILE A 1 184 ? 1.877 -25.624 -10.339 1.00 85.88 184 ILE A N 1
ATOM 1431 C CA . ILE A 1 184 ? 3.312 -25.927 -10.388 1.00 85.88 184 ILE A CA 1
ATOM 1432 C C . ILE A 1 184 ? 3.663 -26.677 -11.688 1.00 85.88 184 ILE A C 1
ATOM 1434 O O . ILE A 1 184 ? 4.665 -26.350 -12.326 1.00 85.88 184 ILE A O 1
ATOM 1438 N N . ASP A 1 185 ? 2.814 -27.602 -12.145 1.00 85.69 185 ASP A N 1
ATOM 1439 C CA . ASP A 1 185 ? 2.980 -28.291 -13.435 1.00 85.69 185 ASP A CA 1
ATOM 1440 C C . ASP A 1 185 ? 2.948 -27.312 -14.621 1.00 85.69 185 ASP A C 1
ATOM 1442 O O . ASP A 1 185 ? 3.762 -27.417 -15.541 1.00 85.69 185 ASP A O 1
ATOM 1446 N N . GLN A 1 186 ? 2.064 -26.308 -14.589 1.00 87.56 186 GLN A N 1
ATOM 1447 C CA . GLN A 1 186 ? 2.052 -25.239 -15.595 1.00 87.56 186 GLN A CA 1
ATOM 1448 C C . GLN A 1 186 ? 3.321 -24.377 -15.546 1.00 87.56 186 GLN A C 1
ATOM 1450 O O . GLN A 1 186 ? 3.833 -23.968 -16.593 1.00 87.56 186 GLN A O 1
ATOM 1455 N N . MET A 1 187 ? 3.864 -24.102 -14.356 1.00 81.62 187 MET A N 1
ATOM 1456 C CA . MET A 1 187 ? 5.133 -23.377 -14.225 1.00 81.62 187 MET A CA 1
ATOM 1457 C C . MET A 1 187 ? 6.308 -24.173 -14.802 1.00 81.62 187 MET A C 1
ATOM 1459 O O . MET A 1 187 ? 7.153 -23.587 -15.480 1.00 81.62 187 MET A O 1
ATOM 1463 N N . LEU A 1 188 ? 6.334 -25.496 -14.605 1.00 86.62 188 LEU A N 1
ATOM 1464 C CA . LEU A 1 188 ? 7.345 -26.370 -15.202 1.00 86.62 188 LEU A CA 1
ATOM 1465 C C . LEU A 1 188 ? 7.198 -26.431 -16.730 1.00 86.62 188 LEU A C 1
ATOM 1467 O O . LEU A 1 188 ? 8.178 -26.263 -17.452 1.00 86.62 188 LEU A O 1
ATOM 1471 N N . ALA A 1 189 ? 5.974 -26.611 -17.236 1.00 84.81 189 ALA A N 1
ATOM 1472 C CA . ALA A 1 189 ? 5.699 -26.684 -18.674 1.00 84.81 189 ALA A CA 1
ATOM 1473 C C . ALA A 1 189 ? 6.010 -25.369 -19.412 1.00 84.81 189 ALA A C 1
ATOM 1475 O O . ALA A 1 189 ? 6.421 -25.391 -20.569 1.00 84.81 189 ALA A O 1
ATOM 1476 N N . SER A 1 190 ? 5.845 -24.227 -18.739 1.00 84.31 190 SER A N 1
ATOM 1477 C CA . SER A 1 190 ? 6.206 -22.906 -19.272 1.00 84.31 190 SER A CA 1
ATOM 1478 C C . SER A 1 190 ? 7.688 -22.551 -19.105 1.00 84.31 190 SER A C 1
ATOM 1480 O O . SER A 1 190 ? 8.100 -21.474 -19.532 1.00 84.31 190 SER A O 1
ATOM 1482 N N . GLY A 1 191 ? 8.492 -23.428 -18.490 1.00 83.19 191 GLY A N 1
ATOM 1483 C CA . GLY A 1 191 ? 9.919 -23.204 -18.249 1.00 83.19 191 GLY A CA 1
ATOM 1484 C C . GLY A 1 191 ? 10.218 -22.095 -17.237 1.00 83.19 191 GLY A C 1
ATOM 1485 O O . GLY A 1 191 ? 11.335 -21.587 -17.206 1.00 83.19 191 GLY A O 1
ATOM 1486 N N . LYS A 1 192 ? 9.228 -21.690 -16.430 1.00 83.00 192 LYS A N 1
ATOM 1487 C CA . LYS A 1 192 ? 9.382 -20.648 -15.400 1.00 83.00 192 LYS A CA 1
ATOM 1488 C C . LYS A 1 192 ? 10.115 -21.138 -14.155 1.00 83.00 192 LYS A C 1
ATOM 1490 O O . LYS A 1 192 ? 10.638 -20.311 -13.417 1.00 83.00 192 LYS A O 1
ATOM 1495 N N . ILE A 1 193 ? 10.120 -22.448 -13.933 1.00 84.50 193 ILE A N 1
ATOM 1496 C CA . ILE A 1 193 ? 10.871 -23.123 -12.872 1.00 84.50 193 ILE A CA 1
ATOM 1497 C C . ILE A 1 193 ? 11.677 -24.263 -13.486 1.00 84.50 193 ILE A C 1
ATOM 1499 O O . ILE A 1 193 ? 11.255 -24.867 -14.480 1.00 84.50 193 ILE A O 1
ATOM 15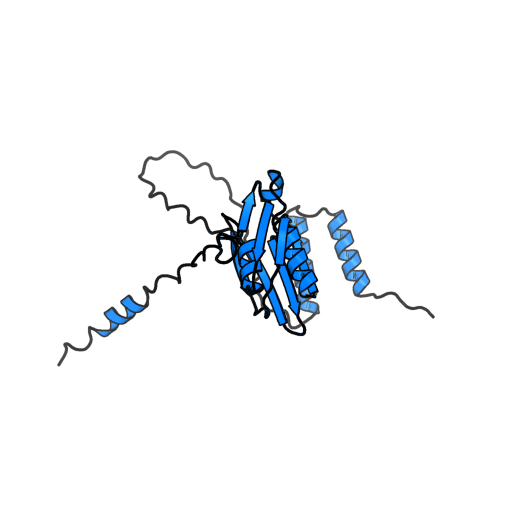03 N N . SER A 1 194 ? 12.830 -24.566 -12.900 1.00 87.00 194 SER A N 1
ATOM 1504 C CA . SER A 1 194 ? 13.626 -25.718 -13.307 1.00 87.00 194 SER A CA 1
ATOM 1505 C C . SER A 1 194 ? 13.025 -27.025 -12.776 1.00 87.00 194 SER A C 1
ATOM 1507 O O . SER A 1 194 ? 12.161 -27.052 -11.893 1.00 87.00 194 SER A O 1
ATOM 1509 N N . ARG A 1 195 ? 13.494 -28.155 -13.312 1.00 85.19 195 ARG A N 1
ATOM 1510 C CA . ARG A 1 195 ? 13.049 -29.480 -12.863 1.00 85.19 195 ARG A CA 1
ATOM 1511 C C . ARG A 1 195 ? 13.495 -29.776 -11.427 1.00 85.19 195 ARG A C 1
ATOM 1513 O O . ARG A 1 195 ? 12.804 -30.493 -10.710 1.00 85.19 195 ARG A O 1
ATOM 1520 N N . GLU A 1 196 ? 14.627 -29.220 -11.016 1.00 83.69 196 GLU A N 1
ATOM 1521 C CA . GLU A 1 196 ? 15.174 -29.322 -9.664 1.00 83.69 196 GLU A CA 1
ATOM 1522 C C . GLU A 1 196 ? 14.317 -28.527 -8.669 1.00 83.69 196 GLU A C 1
ATOM 1524 O O . GLU A 1 196 ? 13.922 -29.067 -7.636 1.00 83.69 196 GLU A O 1
ATOM 1529 N N . GLU A 1 197 ? 13.944 -27.290 -9.015 1.00 80.62 197 GLU A N 1
ATOM 1530 C CA . GLU A 1 197 ? 13.040 -26.456 -8.209 1.00 80.62 197 GLU A CA 1
ATOM 1531 C C . GLU A 1 197 ? 11.664 -27.113 -8.050 1.00 80.62 197 GLU A C 1
ATOM 1533 O O . GLU A 1 197 ? 11.118 -27.171 -6.949 1.00 80.62 197 GLU A O 1
ATOM 1538 N N . TYR A 1 198 ? 11.135 -27.698 -9.127 1.00 86.88 198 TYR A N 1
ATOM 1539 C CA . TYR A 1 198 ? 9.893 -28.470 -9.091 1.00 86.88 198 TYR A CA 1
ATOM 1540 C C . TYR A 1 198 ? 9.955 -29.626 -8.080 1.00 86.88 198 TYR A C 1
ATOM 1542 O O . TYR A 1 198 ? 9.043 -29.803 -7.269 1.00 86.88 198 TYR A O 1
ATOM 1550 N N . GLN A 1 199 ? 11.041 -30.409 -8.096 1.00 87.69 199 GLN A N 1
ATOM 1551 C CA . GLN A 1 199 ? 11.205 -31.525 -7.161 1.00 87.69 199 GLN A CA 1
ATOM 1552 C C . GLN A 1 199 ? 11.319 -31.052 -5.712 1.00 87.69 199 GLN A C 1
ATOM 1554 O O . GLN A 1 199 ? 10.765 -31.702 -4.826 1.00 87.69 199 GLN A O 1
ATOM 1559 N N . GLN A 1 200 ? 11.986 -29.923 -5.471 1.00 87.94 200 GLN A N 1
ATOM 1560 C CA . GLN A 1 200 ? 12.124 -29.353 -4.134 1.00 87.94 200 GLN A CA 1
ATOM 1561 C C . GLN A 1 200 ? 10.771 -28.905 -3.564 1.00 87.94 200 GLN A C 1
ATOM 1563 O O . GLN A 1 200 ? 10.443 -29.260 -2.432 1.00 87.94 200 GLN A O 1
ATOM 1568 N N . ILE A 1 201 ? 9.947 -28.230 -4.373 1.00 86.19 201 ILE A N 1
ATOM 1569 C CA . ILE A 1 201 ? 8.600 -27.789 -3.979 1.00 86.19 201 ILE A CA 1
ATOM 1570 C C . ILE A 1 201 ? 7.704 -28.993 -3.646 1.00 86.19 201 ILE A C 1
ATOM 1572 O O . ILE A 1 201 ? 7.002 -28.988 -2.633 1.00 86.19 201 ILE A O 1
ATOM 1576 N N . LEU A 1 202 ? 7.758 -30.066 -4.446 1.00 85.44 202 LEU A N 1
ATOM 1577 C CA . LEU A 1 202 ? 7.010 -31.294 -4.150 1.00 85.44 202 LEU A CA 1
ATOM 1578 C C . LEU A 1 202 ? 7.489 -31.992 -2.869 1.00 85.44 202 LEU A C 1
ATOM 1580 O O . LEU A 1 202 ? 6.672 -32.561 -2.139 1.00 85.44 202 LEU A O 1
ATOM 1584 N N . ALA A 1 203 ? 8.795 -31.980 -2.594 1.00 85.81 203 ALA A N 1
ATOM 1585 C CA . ALA A 1 203 ? 9.348 -32.550 -1.367 1.00 85.81 203 ALA A CA 1
ATOM 1586 C C . ALA A 1 203 ? 8.859 -31.785 -0.129 1.00 85.81 203 ALA A C 1
ATOM 1588 O O . ALA A 1 203 ? 8.483 -32.405 0.865 1.00 85.81 203 ALA A O 1
ATOM 1589 N N . GLU A 1 204 ? 8.819 -30.456 -0.208 1.00 85.88 204 GLU A N 1
ATOM 1590 C CA . GLU A 1 204 ? 8.369 -29.583 0.877 1.00 85.88 204 GLU A CA 1
ATOM 1591 C C . GLU A 1 204 ? 6.870 -29.764 1.159 1.00 85.88 204 GLU A C 1
ATOM 1593 O O . GLU A 1 204 ? 6.486 -30.023 2.299 1.00 85.88 204 GLU A O 1
ATOM 1598 N N . MET A 1 205 ? 6.040 -29.829 0.112 1.00 81.25 205 MET A N 1
ATOM 1599 C CA . MET A 1 205 ? 4.612 -30.153 0.242 1.00 81.25 205 MET A CA 1
ATOM 1600 C C . MET A 1 205 ? 4.351 -31.51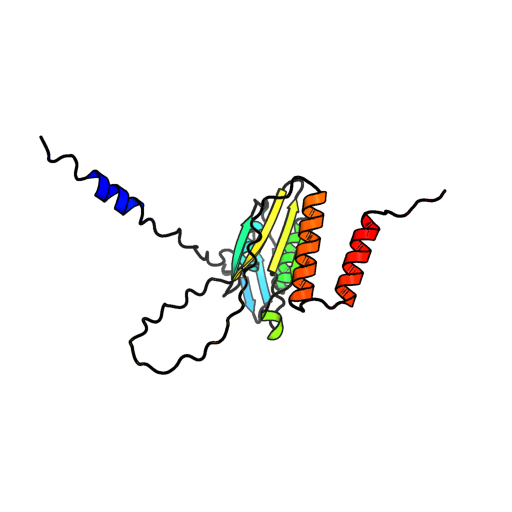4 0.911 1.00 81.25 205 MET A C 1
ATOM 1602 O O . MET A 1 205 ? 3.396 -31.669 1.671 1.00 81.25 205 MET A O 1
ATOM 1606 N N . ASN A 1 206 ? 5.176 -32.527 0.631 1.00 82.38 206 ASN A N 1
ATOM 1607 C CA . ASN A 1 206 ? 5.036 -33.848 1.254 1.00 82.38 206 ASN A CA 1
ATOM 1608 C C . ASN A 1 206 ? 5.580 -33.890 2.689 1.00 82.38 206 ASN A C 1
ATOM 1610 O O . ASN A 1 206 ? 5.147 -34.730 3.481 1.00 82.38 206 ASN A O 1
ATOM 1614 N N . ARG A 1 207 ? 6.522 -33.006 3.033 1.00 81.50 207 ARG A N 1
ATOM 1615 C CA . ARG A 1 207 ? 7.076 -32.887 4.385 1.00 81.50 207 ARG A CA 1
ATOM 1616 C C . ARG A 1 207 ? 6.052 -32.311 5.356 1.00 81.50 207 ARG A C 1
ATOM 1618 O O . ARG A 1 207 ? 5.928 -32.829 6.461 1.00 81.50 207 ARG A O 1
ATOM 1625 N N . ASP A 1 208 ? 5.279 -31.323 4.919 1.00 71.69 208 ASP A N 1
ATOM 1626 C CA . ASP A 1 208 ? 4.226 -30.715 5.740 1.00 71.69 208 ASP A CA 1
ATOM 1627 C C . ASP A 1 208 ? 3.054 -31.674 5.998 1.00 71.69 208 ASP A C 1
ATOM 1629 O O . ASP A 1 208 ? 2.430 -31.627 7.057 1.00 71.69 208 ASP A O 1
ATOM 1633 N N . LYS A 1 209 ? 2.799 -32.618 5.080 1.00 70.50 209 LYS A N 1
ATOM 1634 C CA . LYS A 1 209 ? 1.810 -33.692 5.284 1.00 70.50 209 LYS A CA 1
ATOM 1635 C C . LYS A 1 209 ? 2.271 -34.773 6.257 1.00 70.50 209 LYS A C 1
ATOM 1637 O O . LYS A 1 209 ? 1.452 -35.347 6.967 1.00 70.50 209 LYS A O 1
ATOM 1642 N N . ASN A 1 210 ? 3.572 -35.045 6.293 1.00 67.56 210 ASN A N 1
ATOM 1643 C CA . ASN A 1 210 ? 4.186 -36.073 7.130 1.00 67.56 210 ASN A CA 1
ATOM 1644 C C . ASN A 1 210 ? 4.977 -35.431 8.272 1.00 67.56 210 ASN A C 1
ATOM 1646 O O . ASN A 1 210 ? 6.155 -35.753 8.433 1.00 67.56 210 ASN A O 1
ATOM 1650 N N . GLY A 1 211 ? 4.356 -34.493 9.003 1.00 54.94 211 GLY A N 1
ATOM 1651 C CA . GLY A 1 211 ? 4.995 -33.706 10.063 1.00 54.94 211 GLY A CA 1
ATOM 1652 C C . GLY A 1 211 ? 5.974 -34.519 10.928 1.00 54.94 211 GLY A C 1
ATOM 1653 O O . GLY A 1 211 ? 5.796 -35.728 11.085 1.00 54.94 211 GLY A O 1
ATOM 1654 N N . PRO A 1 212 ? 7.030 -33.882 11.471 1.00 53.75 212 PRO A N 1
ATOM 1655 C CA . PRO A 1 212 ? 8.152 -34.580 12.091 1.00 53.75 212 PRO A CA 1
ATOM 1656 C C . PRO A 1 212 ? 7.640 -35.613 13.091 1.00 53.75 212 PRO A C 1
ATOM 1658 O O . PRO A 1 212 ? 6.974 -35.247 14.059 1.00 53.75 212 PRO A O 1
ATOM 1661 N N . SER A 1 213 ? 7.934 -36.897 12.847 1.00 48.84 213 SER A N 1
ATOM 1662 C CA . SER A 1 213 ? 7.626 -37.942 13.813 1.00 48.84 213 SER A CA 1
ATOM 1663 C C . SER A 1 213 ? 8.393 -37.611 15.085 1.00 48.84 213 SER A C 1
ATOM 1665 O O . SER A 1 213 ? 9.607 -37.800 15.169 1.00 48.84 213 SER A O 1
ATOM 1667 N N . THR A 1 214 ? 7.691 -37.072 16.072 1.00 53.69 214 THR A N 1
ATOM 1668 C CA . THR A 1 214 ? 8.168 -37.009 17.443 1.00 53.69 214 THR A CA 1
ATOM 1669 C C . THR A 1 214 ? 8.207 -38.447 17.941 1.00 53.69 214 THR A C 1
ATOM 1671 O O . THR A 1 214 ? 7.227 -38.958 18.481 1.00 53.69 214 THR A O 1
ATOM 1674 N N . SER A 1 215 ? 9.305 -39.143 17.652 1.00 50.16 215 SER A N 1
ATOM 1675 C CA . SER A 1 215 ? 9.641 -40.382 18.340 1.00 50.16 215 SER A CA 1
ATOM 1676 C C . SER A 1 215 ? 10.060 -40.026 19.775 1.00 50.16 215 SER A C 1
ATOM 1678 O O . SER A 1 215 ? 10.776 -39.035 19.943 1.00 50.16 215 SER A O 1
ATOM 1680 N N . PRO A 1 216 ? 9.557 -40.761 20.782 1.00 55.00 216 PRO A N 1
ATOM 1681 C CA . PRO A 1 216 ? 9.798 -40.496 22.202 1.00 55.00 216 PRO A CA 1
ATOM 1682 C C . PRO A 1 216 ? 11.250 -40.728 22.630 1.00 55.00 216 PRO A C 1
ATOM 1684 O O . PRO A 1 216 ? 11.932 -41.567 21.996 1.00 55.00 216 PRO A O 1
#

Secondary structure (DSSP, 8-state):
--SSSSSHHHHHHHHTT-----------SSTTSTTEEEETTEEEEEEEEEEHHHHHHHHH--TTEEEEEES----EEEEEEEEE-HHHHHHHHHHHHT-EEEEEE--GGGGGT----EEEEEEEETTEEEEEEEEE-------------------------------PPPS-HHHHHHHHHHHHHHHHHTTSS-HHHHHHHHHHHHHHHT------